Protein AF-A0A651GJI0-F1 (afdb_monomer_lite)

pLDDT: mean 74.94, std 16.23, range [35.34, 96.5]

Sequence (214 aa):
MIPTTDPKTSATPQAAPYAPPAQTLRRPGETDLPEVDHVAQLSAMVSYLRALQGHYRADHRLAGRARDAAARVQALAHTLTNATVTQPERCPTPPATGPTPQTSLTELETAFERWLANPTATDEIQLHDHQPSPQPLREVLEALRASRRPLPGETAATLGLPTGTTTAQAATELARAVEDPEGPRCRSYRAAAYYLRDLDRIALATTEVEKALP

Secondary structure (DSSP, 8-state):
------------------PPP-----PPP-----S--HHHHHHHHHHHHHHHHHHTTT-HH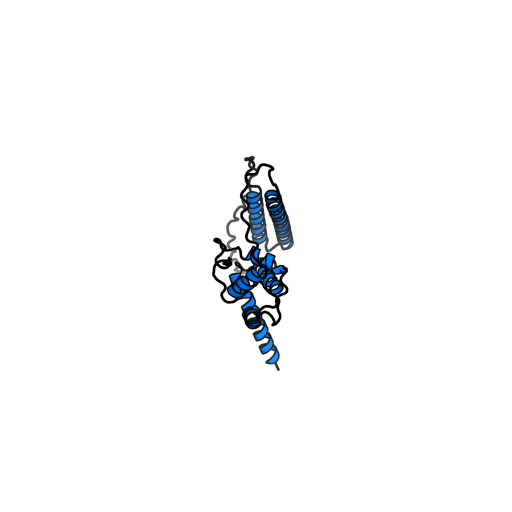HHHHHHHHHHHHHHHHHHHHHHHHT------------------HHHHHHHHHHHHHS--SSSEE--SSS-SSPEEHHHHHHHHTT--PBPPHHHHHHTTPPTT-BHHHHHHHHHHHHH-SSS---SSHHHHHHHHHHHHHHHHHHHHHHHH--

Foldseek 3Di:
DDDDDDDDDDDDDDPDPPDPDPPPLDDPDPDPDPPPPPLVVLVVLLVSLVVVLVVVVVPPVSNVVSVVVSVVSVVVSVVVVVVVVPDDDDDDDDDDPDPPPPQDLVQLLVQVLVCLVPVDPACFTDRPDPDPDTHRVLVSLVSQLPFQAFRDCVSCLQQLHHHRHTSNNVSVQLCCCCPPPVHPNQPGSSSSSVVSNVVNVVVVVVVVVVVVPD

Structure (mmCIF, N/CA/C/O backbone):
data_AF-A0A651GJI0-F1
#
_entry.id   AF-A0A651GJI0-F1
#
loop_
_atom_site.group_PDB
_atom_site.id
_atom_site.type_symbol
_atom_site.label_atom_id
_atom_site.label_alt_id
_atom_site.label_comp_id
_atom_site.label_asym_id
_atom_site.label_entity_id
_atom_site.label_seq_id
_atom_site.pdbx_PDB_ins_code
_atom_site.Cartn_x
_atom_site.Cartn_y
_atom_site.Cartn_z
_atom_site.occupancy
_atom_site.B_iso_or_equiv
_atom_site.auth_seq_id
_atom_site.auth_comp_id
_atom_site.auth_asym_id
_atom_site.auth_atom_id
_atom_site.pdbx_PDB_model_num
ATOM 1 N N . MET A 1 1 ? 70.379 -28.542 -47.852 1.00 48.03 1 MET A N 1
ATOM 2 C CA . MET A 1 1 ? 70.640 -27.131 -47.495 1.00 48.03 1 MET A CA 1
ATOM 3 C C . MET A 1 1 ? 69.349 -26.557 -46.935 1.00 48.03 1 MET A C 1
ATOM 5 O O . MET A 1 1 ? 68.354 -26.573 -47.642 1.00 48.03 1 MET A O 1
ATOM 9 N N . ILE A 1 2 ? 69.358 -26.163 -45.661 1.00 52.81 2 ILE A N 1
ATOM 10 C CA . ILE A 1 2 ? 68.271 -25.447 -44.969 1.00 52.81 2 ILE A CA 1
ATOM 11 C C . ILE A 1 2 ? 68.658 -23.957 -44.955 1.00 52.81 2 ILE A C 1
ATOM 13 O O . ILE A 1 2 ? 69.833 -23.662 -44.725 1.00 52.81 2 ILE A O 1
ATOM 17 N N . PRO A 1 3 ? 67.727 -23.045 -45.284 1.00 54.38 3 PRO A N 1
ATOM 18 C CA . PRO A 1 3 ? 67.292 -22.008 -44.331 1.00 54.38 3 PRO A CA 1
ATOM 19 C C . PRO A 1 3 ? 65.749 -21.877 -44.344 1.00 54.38 3 PRO A C 1
ATOM 21 O O . PRO A 1 3 ? 65.138 -21.905 -45.405 1.00 54.38 3 PRO A O 1
ATOM 24 N N . THR A 1 4 ? 65.023 -21.945 -43.225 1.00 56.62 4 THR A N 1
ATOM 25 C CA . THR A 1 4 ? 64.865 -20.954 -42.135 1.00 56.62 4 THR A CA 1
ATOM 26 C C . THR A 1 4 ? 64.277 -19.621 -42.612 1.00 56.62 4 THR A C 1
ATOM 28 O O . THR A 1 4 ? 64.998 -18.798 -43.166 1.00 56.62 4 THR A O 1
ATOM 31 N N . THR A 1 5 ? 62.979 -19.389 -42.372 1.00 54.62 5 THR A N 1
ATOM 32 C CA . THR A 1 5 ? 62.430 -18.140 -41.794 1.00 54.62 5 THR A CA 1
ATOM 33 C C . THR A 1 5 ? 60.940 -18.281 -41.444 1.00 54.62 5 THR A C 1
ATOM 35 O O . THR A 1 5 ? 60.206 -19.069 -42.033 1.00 54.62 5 THR A O 1
ATOM 38 N N . ASP A 1 6 ? 60.576 -17.530 -40.410 1.00 56.34 6 ASP A N 1
ATOM 39 C CA . ASP A 1 6 ? 59.474 -17.641 -39.452 1.00 56.34 6 ASP A CA 1
ATOM 40 C C . ASP A 1 6 ? 58.012 -17.458 -39.917 1.00 56.34 6 ASP A C 1
ATOM 42 O O . ASP A 1 6 ? 57.736 -16.812 -40.932 1.00 56.34 6 ASP A O 1
ATOM 46 N N . PRO A 1 7 ? 57.050 -17.919 -39.082 1.00 62.81 7 PRO A N 1
ATOM 47 C CA . PRO A 1 7 ? 55.625 -17.654 -39.224 1.00 62.81 7 PRO A CA 1
ATOM 48 C C . PRO A 1 7 ? 55.253 -16.268 -38.667 1.00 62.81 7 PRO A C 1
ATOM 50 O O . PRO A 1 7 ? 55.413 -15.982 -37.480 1.00 62.81 7 PRO A O 1
ATOM 53 N N . LYS A 1 8 ? 54.679 -15.396 -39.506 1.00 55.66 8 LYS A N 1
ATOM 54 C CA . LYS A 1 8 ? 54.040 -14.158 -39.037 1.00 55.66 8 LYS A CA 1
ATOM 55 C C . LYS A 1 8 ? 52.597 -14.430 -38.620 1.00 55.66 8 LYS A C 1
ATOM 57 O O . LYS A 1 8 ? 51.679 -14.469 -39.433 1.00 55.66 8 LYS A O 1
ATOM 62 N N . THR A 1 9 ? 52.432 -14.586 -37.315 1.00 56.50 9 THR A N 1
ATOM 63 C CA . THR A 1 9 ? 51.182 -14.495 -36.564 1.00 56.50 9 THR A CA 1
ATOM 64 C C . THR A 1 9 ? 50.575 -13.097 -36.726 1.00 56.50 9 THR A C 1
ATOM 66 O O . THR A 1 9 ? 51.094 -12.128 -36.175 1.00 56.50 9 THR A O 1
ATOM 69 N N . SER A 1 10 ? 49.463 -12.974 -37.451 1.00 59.50 10 SER A N 1
ATOM 70 C CA . SER A 1 10 ? 48.603 -11.783 -37.422 1.00 59.50 10 SER A CA 1
ATOM 71 C C . SER A 1 10 ? 47.344 -12.102 -36.626 1.00 59.50 10 SER A C 1
ATOM 73 O O . SER A 1 10 ? 46.303 -12.439 -37.177 1.00 59.50 10 SER A O 1
ATOM 75 N N . ALA A 1 11 ? 47.463 -12.018 -35.302 1.00 49.78 11 ALA A N 1
ATOM 76 C CA . ALA A 1 11 ? 46.320 -11.904 -34.411 1.00 49.78 11 ALA A CA 1
ATOM 77 C C . ALA A 1 11 ? 45.995 -10.413 -34.254 1.00 49.78 11 ALA A C 1
ATOM 79 O O . ALA A 1 11 ? 46.808 -9.640 -33.751 1.00 49.78 11 ALA A O 1
ATOM 80 N N . THR A 1 12 ? 44.811 -10.002 -34.694 1.00 57.12 12 THR A N 1
ATOM 81 C CA . THR A 1 12 ? 44.200 -8.725 -34.313 1.00 57.12 12 THR A CA 1
ATOM 82 C C . THR A 1 12 ? 42.908 -9.081 -33.597 1.00 57.12 12 THR A C 1
ATOM 84 O O . THR A 1 12 ? 41.993 -9.614 -34.221 1.00 57.12 12 THR A O 1
ATOM 87 N N . PRO A 1 13 ? 42.854 -8.896 -32.273 1.00 56.59 13 PRO A N 1
ATOM 88 C CA . PRO A 1 13 ? 41.810 -8.012 -31.772 1.00 56.59 13 PRO A CA 1
ATOM 89 C C . PRO A 1 13 ? 42.274 -7.259 -30.522 1.00 56.59 13 PRO A C 1
ATOM 91 O O . PRO A 1 13 ? 42.566 -7.852 -29.487 1.00 56.59 13 PRO A O 1
ATOM 94 N N . GLN A 1 14 ? 42.274 -5.933 -30.576 1.00 47.94 14 GLN A N 1
ATOM 95 C CA . GLN A 1 14 ? 42.277 -5.139 -29.351 1.00 47.94 14 GLN A CA 1
ATOM 96 C C . GLN A 1 14 ? 41.367 -3.931 -29.544 1.00 47.94 14 GLN A C 1
ATOM 98 O O . GLN A 1 14 ? 41.796 -2.805 -29.774 1.00 47.94 14 GLN A O 1
ATOM 103 N N . ALA A 1 15 ? 40.062 -4.196 -29.469 1.00 50.50 15 ALA A N 1
ATOM 104 C CA . ALA A 1 15 ? 39.116 -3.175 -29.061 1.00 50.50 15 ALA A CA 1
ATOM 105 C C . ALA A 1 15 ? 39.410 -2.875 -27.586 1.00 50.50 15 ALA A C 1
ATOM 107 O O . ALA A 1 15 ? 39.116 -3.681 -26.704 1.00 50.50 15 ALA A O 1
ATOM 108 N N . ALA A 1 16 ? 40.063 -1.745 -27.328 1.00 56.22 16 ALA A N 1
ATOM 109 C CA . ALA A 1 16 ? 40.179 -1.211 -25.983 1.00 56.22 16 ALA A CA 1
ATOM 110 C C . ALA A 1 16 ? 38.766 -0.856 -25.485 1.00 56.22 16 ALA A C 1
ATOM 112 O O . ALA A 1 16 ? 38.069 -0.092 -26.160 1.00 56.22 16 ALA A O 1
ATOM 113 N N . PRO A 1 17 ? 38.308 -1.373 -24.333 1.00 53.00 17 PRO A N 1
ATOM 114 C CA . PRO A 1 17 ? 37.119 -0.832 -23.708 1.00 53.00 17 PRO A CA 1
ATOM 115 C C . PRO A 1 17 ? 37.443 0.592 -23.255 1.00 53.00 17 PRO A C 1
ATOM 117 O O . PRO A 1 17 ? 38.349 0.821 -22.454 1.00 53.00 17 PRO A O 1
ATOM 120 N N . TYR A 1 18 ? 36.702 1.548 -23.810 1.00 51.00 18 TYR A N 1
ATOM 121 C CA . TYR A 1 18 ? 36.612 2.916 -23.321 1.00 51.00 18 TYR A CA 1
ATOM 122 C C . TYR A 1 18 ? 36.276 2.863 -21.824 1.00 51.00 18 TYR A C 1
ATOM 124 O O . TYR A 1 18 ? 35.136 2.600 -21.443 1.00 51.00 18 TYR A O 1
ATOM 132 N N . ALA A 1 19 ? 37.274 3.065 -20.966 1.00 49.72 19 ALA A N 1
ATOM 133 C CA . ALA A 1 19 ? 37.043 3.307 -19.553 1.00 49.72 19 ALA A CA 1
ATOM 134 C C . ALA A 1 19 ? 36.520 4.748 -19.426 1.00 49.72 19 ALA A C 1
ATOM 136 O O . ALA A 1 19 ? 37.234 5.679 -19.809 1.00 49.72 19 ALA A O 1
ATOM 137 N N . PRO A 1 20 ? 35.281 4.971 -18.950 1.00 50.81 20 PRO A N 1
ATOM 138 C CA . PRO A 1 20 ? 34.807 6.321 -18.693 1.00 50.81 20 PRO A CA 1
ATOM 139 C C . PRO A 1 20 ? 35.671 6.965 -17.596 1.00 50.81 20 PRO A C 1
ATOM 141 O O . PRO A 1 20 ? 36.169 6.259 -16.713 1.00 50.81 20 PRO A O 1
ATOM 144 N N . PRO A 1 21 ? 35.868 8.294 -17.634 1.00 46.06 21 PRO A N 1
ATOM 145 C CA . PRO A 1 21 ? 36.687 8.986 -16.651 1.00 46.06 21 PRO A CA 1
ATOM 146 C C . PRO A 1 21 ? 36.147 8.719 -15.246 1.00 46.06 21 PRO A C 1
ATOM 148 O O . PRO A 1 21 ? 34.952 8.877 -14.986 1.00 46.06 21 PRO A O 1
ATOM 151 N N . ALA A 1 22 ? 37.040 8.303 -14.346 1.00 46.34 22 ALA A N 1
ATOM 152 C CA . ALA A 1 22 ? 36.739 8.129 -12.937 1.00 46.34 22 ALA A CA 1
ATOM 153 C C . ALA A 1 22 ? 36.239 9.467 -12.379 1.00 46.34 22 ALA A C 1
ATOM 155 O O . ALA A 1 22 ? 37.018 10.397 -12.170 1.00 46.34 22 ALA A O 1
ATOM 156 N N . GL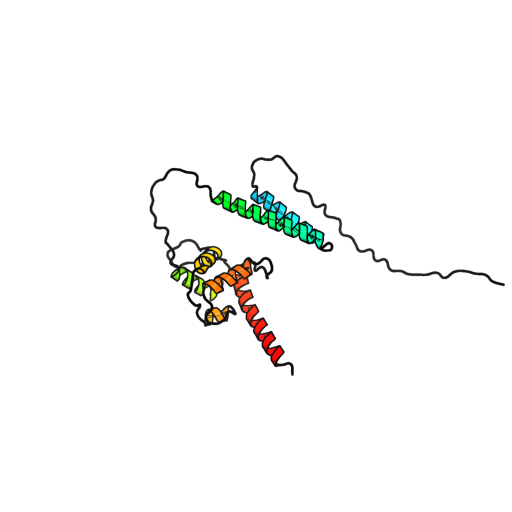N A 1 23 ? 34.926 9.573 -12.169 1.00 49.50 23 GLN A N 1
ATOM 157 C CA . GLN A 1 23 ? 34.356 10.654 -11.382 1.00 49.50 23 GLN A CA 1
ATOM 158 C C . GLN A 1 23 ? 34.932 10.506 -9.980 1.00 49.50 23 GLN A C 1
ATOM 160 O O . GLN A 1 23 ? 34.609 9.566 -9.254 1.00 49.50 23 GLN A O 1
ATOM 165 N N . THR A 1 24 ? 35.856 11.394 -9.633 1.00 50.19 24 THR A N 1
ATOM 166 C CA . THR A 1 24 ? 36.439 11.474 -8.304 1.00 50.19 24 THR A CA 1
ATOM 167 C C . THR A 1 24 ? 35.305 11.720 -7.320 1.00 50.19 24 THR A C 1
ATOM 169 O O . THR A 1 24 ? 34.738 12.809 -7.250 1.00 50.19 24 THR A O 1
ATOM 172 N N . LEU A 1 25 ? 34.929 10.662 -6.595 1.00 46.31 25 LEU A N 1
ATOM 173 C CA . LEU A 1 25 ? 33.933 10.710 -5.537 1.00 46.31 25 LEU A CA 1
ATOM 174 C C . LEU A 1 25 ? 34.453 11.691 -4.482 1.00 46.31 25 LEU A C 1
ATOM 176 O O . LEU A 1 25 ? 35.362 11.386 -3.708 1.00 46.31 25 LEU A O 1
ATOM 180 N N . ARG A 1 26 ? 33.939 12.919 -4.519 1.00 54.25 26 ARG A N 1
ATOM 181 C CA . ARG A 1 26 ? 34.367 13.981 -3.615 1.00 54.25 26 ARG A CA 1
ATOM 182 C C . ARG A 1 26 ? 33.870 13.614 -2.220 1.00 54.25 26 ARG A C 1
ATOM 184 O O . ARG A 1 26 ? 32.666 13.569 -1.978 1.00 54.25 26 ARG A O 1
ATOM 191 N N . ARG A 1 27 ? 34.803 13.304 -1.319 1.00 51.47 27 ARG A N 1
ATOM 192 C CA . ARG A 1 27 ? 34.516 13.068 0.098 1.00 51.47 27 ARG A CA 1
ATOM 193 C C . ARG A 1 27 ? 33.838 14.324 0.666 1.00 51.47 27 ARG A C 1
ATOM 195 O O . ARG A 1 27 ? 34.333 15.418 0.384 1.00 51.47 27 ARG A O 1
ATOM 202 N N . PRO A 1 28 ? 32.743 14.205 1.437 1.00 55.69 28 PRO A N 1
ATOM 203 C CA . PRO A 1 28 ? 32.209 15.340 2.180 1.00 55.69 28 PRO A CA 1
ATOM 204 C C . PRO A 1 28 ? 33.329 15.905 3.060 1.00 55.69 28 PRO A C 1
ATOM 206 O O . PRO A 1 28 ? 33.950 15.152 3.810 1.00 55.69 28 PRO A O 1
ATOM 209 N N . GLY A 1 29 ? 33.655 17.185 2.887 1.00 53.34 29 GLY A N 1
ATOM 210 C CA . GLY A 1 29 ? 34.684 17.845 3.682 1.00 53.34 29 GLY A CA 1
ATOM 211 C C . GLY A 1 29 ? 34.207 18.011 5.122 1.00 53.34 29 GLY A C 1
ATOM 212 O O . GLY A 1 29 ? 33.092 18.479 5.342 1.00 53.34 29 GLY A O 1
ATOM 213 N N . GLU A 1 30 ? 35.048 17.631 6.083 1.00 48.53 30 GLU A N 1
ATOM 214 C CA . GLU A 1 30 ? 34.972 18.115 7.465 1.00 48.53 30 GLU A CA 1
ATOM 215 C C . GLU A 1 30 ? 35.261 19.618 7.436 1.00 48.53 30 GLU A C 1
ATOM 217 O O . GLU A 1 30 ? 36.408 20.054 7.484 1.00 48.53 30 GLU A O 1
ATOM 222 N N . THR A 1 31 ? 34.225 20.423 7.238 1.00 47.53 31 THR A N 1
ATOM 223 C CA . THR A 1 31 ? 34.283 21.861 7.497 1.00 47.53 31 THR A CA 1
ATOM 224 C C . THR A 1 31 ? 33.597 22.119 8.824 1.00 47.53 31 THR A C 1
ATOM 226 O O . THR A 1 31 ? 32.401 21.859 8.938 1.00 47.53 31 THR A O 1
ATOM 229 N N . ASP A 1 32 ? 34.363 22.633 9.791 1.00 50.31 32 ASP A N 1
ATOM 230 C CA . ASP A 1 32 ? 33.878 23.219 11.042 1.00 50.31 32 ASP A CA 1
ATOM 231 C C . ASP A 1 32 ? 32.924 24.375 10.714 1.00 50.31 32 ASP A C 1
ATOM 233 O O . ASP A 1 32 ? 33.332 25.508 10.454 1.00 50.31 32 ASP A O 1
ATOM 237 N N . LEU A 1 33 ? 31.637 24.062 10.649 1.00 46.44 33 LEU A N 1
ATOM 238 C CA . LEU A 1 33 ? 30.547 24.995 10.409 1.00 46.44 33 LEU A CA 1
ATOM 239 C C . LEU A 1 33 ? 29.423 24.684 11.407 1.00 46.44 33 LEU A C 1
ATOM 241 O O . LEU A 1 33 ? 29.362 23.559 11.907 1.00 46.44 33 LEU A O 1
ATOM 245 N N . PRO A 1 34 ? 28.611 25.702 11.765 1.00 49.94 34 PRO A N 1
ATOM 246 C CA . PRO A 1 34 ? 27.727 25.695 12.932 1.00 49.94 34 PRO A CA 1
ATOM 247 C C . PRO A 1 34 ? 26.757 24.519 12.893 1.00 49.94 34 PRO A C 1
ATOM 249 O O . PRO A 1 34 ? 26.597 23.922 11.840 1.00 49.94 34 PRO A O 1
ATOM 252 N N . GLU A 1 35 ? 26.130 24.236 14.038 1.00 52.00 35 GLU A N 1
ATOM 253 C CA . GLU A 1 35 ? 25.123 23.214 14.388 1.00 52.00 35 GLU A CA 1
ATOM 254 C C . GLU A 1 35 ? 23.979 23.039 13.352 1.00 52.00 35 GLU A C 1
ATOM 256 O O . GLU A 1 35 ? 22.795 23.208 13.628 1.00 52.00 35 GLU A O 1
ATOM 261 N N . VAL A 1 36 ? 24.339 22.745 12.107 1.00 56.44 36 VAL A N 1
ATOM 262 C CA . VAL A 1 36 ? 23.509 22.769 10.910 1.00 56.44 36 VAL A CA 1
ATOM 263 C C . VAL A 1 36 ? 23.275 21.327 10.510 1.00 56.44 36 VAL A C 1
ATOM 265 O O . VAL A 1 36 ? 24.161 20.620 10.040 1.00 56.44 36 VAL A O 1
ATOM 268 N N . ASP A 1 37 ? 22.031 20.931 10.741 1.00 73.50 37 ASP A N 1
ATOM 269 C CA . ASP A 1 37 ? 21.309 19.836 10.111 1.00 73.50 37 ASP A CA 1
ATOM 270 C C . ASP A 1 37 ? 22.081 18.512 9.969 1.00 73.50 37 ASP A C 1
ATOM 272 O O . ASP A 1 37 ? 22.364 17.997 8.883 1.00 73.50 37 ASP A O 1
ATOM 276 N N . HIS A 1 38 ? 22.364 17.915 11.127 1.00 73.88 38 HIS A N 1
ATOM 277 C CA . HIS A 1 38 ? 22.884 16.555 11.258 1.00 73.88 38 HIS A CA 1
ATOM 278 C C . HIS A 1 38 ? 22.076 15.537 10.425 1.00 73.88 38 HIS A C 1
ATOM 280 O O . HIS A 1 38 ? 22.637 14.559 9.930 1.00 73.88 38 HIS A O 1
ATOM 286 N N . VAL A 1 39 ? 20.774 15.768 10.206 1.00 73.94 39 VAL A N 1
ATOM 287 C CA . VAL A 1 39 ? 19.919 14.900 9.381 1.00 73.94 39 VAL A CA 1
ATOM 288 C C . VAL A 1 39 ? 20.260 15.041 7.894 1.00 73.94 39 VAL A C 1
ATOM 290 O O . VAL A 1 39 ? 20.378 14.025 7.196 1.00 73.94 39 VAL A O 1
ATOM 293 N N . ALA A 1 40 ? 20.497 16.260 7.403 1.00 76.38 40 ALA A N 1
ATOM 294 C CA . ALA A 1 40 ? 20.975 16.487 6.038 1.00 76.38 40 ALA A CA 1
ATOM 295 C C . ALA A 1 40 ? 22.359 15.854 5.798 1.00 76.38 40 ALA A C 1
ATOM 297 O O . ALA A 1 40 ? 22.575 15.209 4.766 1.00 76.38 40 ALA A O 1
ATOM 298 N N . GLN A 1 41 ? 23.273 15.946 6.769 1.00 80.81 41 GLN A N 1
ATOM 299 C CA . GLN A 1 41 ? 24.606 15.337 6.669 1.00 80.81 41 GLN A CA 1
ATOM 300 C C . GLN A 1 41 ? 24.543 13.799 6.634 1.00 80.81 41 GLN A C 1
ATOM 302 O O . GLN A 1 41 ? 25.199 13.162 5.801 1.00 80.81 41 GLN A O 1
ATOM 307 N N . LEU A 1 42 ? 23.703 13.187 7.475 1.00 81.12 42 LEU A N 1
ATOM 308 C CA . LEU A 1 42 ? 23.472 11.737 7.462 1.00 81.12 42 LEU A CA 1
ATOM 309 C C . LEU A 1 42 ? 22.820 11.282 6.149 1.00 81.12 42 LEU A C 1
ATOM 311 O O . LEU A 1 42 ? 23.218 10.263 5.579 1.00 81.12 42 LEU A O 1
ATOM 315 N N . SER A 1 43 ? 21.882 12.067 5.616 1.00 79.06 43 SER A N 1
ATOM 316 C CA . SER A 1 43 ? 21.227 11.797 4.328 1.00 79.06 43 SER A CA 1
ATOM 317 C C . SER A 1 43 ? 22.208 11.864 3.149 1.00 79.06 43 SER A C 1
ATOM 319 O O . SER A 1 43 ? 22.181 11.005 2.254 1.00 79.06 43 SER A O 1
ATOM 321 N N . ALA A 1 44 ? 23.133 12.827 3.166 1.00 80.31 44 ALA A N 1
ATOM 322 C CA . ALA A 1 44 ? 24.217 12.918 2.189 1.00 80.31 44 ALA A CA 1
ATOM 323 C C . ALA A 1 44 ? 25.167 11.709 2.281 1.00 80.31 44 ALA A C 1
ATOM 325 O O . ALA A 1 44 ? 25.553 11.136 1.258 1.00 80.31 44 ALA A O 1
ATOM 326 N N . MET A 1 45 ? 25.483 11.254 3.497 1.00 82.88 45 MET A N 1
ATOM 327 C CA . MET A 1 45 ? 26.346 10.092 3.722 1.00 82.88 45 MET A CA 1
ATOM 328 C C . MET A 1 45 ? 25.704 8.774 3.255 1.00 82.88 45 MET A C 1
ATOM 330 O O . MET A 1 45 ? 26.378 7.952 2.632 1.00 82.88 45 MET A O 1
ATOM 334 N N . VAL A 1 46 ? 24.396 8.585 3.459 1.00 83.06 46 VAL A N 1
ATOM 335 C CA . VAL A 1 46 ? 23.656 7.430 2.909 1.00 83.06 46 VAL A CA 1
ATOM 336 C C . VAL A 1 46 ? 23.683 7.439 1.379 1.00 83.06 46 VAL A C 1
ATOM 338 O O . VAL A 1 46 ? 23.912 6.400 0.755 1.00 83.06 46 VAL A O 1
ATOM 341 N N . SER A 1 47 ? 23.492 8.607 0.764 1.00 78.25 47 SER A N 1
ATOM 342 C CA . SER A 1 47 ? 23.533 8.759 -0.696 1.00 78.25 47 SER A CA 1
ATOM 343 C C . SER A 1 47 ? 24.915 8.415 -1.263 1.00 78.25 47 SER A C 1
ATOM 345 O O . SER A 1 47 ? 25.021 7.679 -2.246 1.00 78.25 47 SER A O 1
ATOM 347 N N . TYR A 1 48 ? 25.978 8.855 -0.588 1.00 83.06 48 TYR A N 1
ATOM 348 C CA . TYR A 1 48 ? 27.363 8.524 -0.928 1.00 83.06 48 TYR A CA 1
ATOM 349 C C . TYR A 1 48 ? 27.659 7.017 -0.819 1.00 83.06 48 TYR A C 1
ATOM 351 O O . TYR A 1 48 ? 28.236 6.428 -1.734 1.00 83.06 48 TYR A O 1
ATOM 359 N N . LEU A 1 49 ? 27.211 6.357 0.254 1.00 78.12 49 LEU A N 1
ATOM 360 C CA . LEU A 1 49 ? 27.401 4.912 0.441 1.00 78.12 49 LEU A CA 1
ATOM 361 C C . LEU A 1 49 ? 26.648 4.081 -0.609 1.00 78.12 49 LEU A C 1
ATOM 363 O O . LEU A 1 49 ? 27.168 3.074 -1.093 1.00 78.12 49 LEU A O 1
ATOM 367 N N . ARG A 1 50 ? 25.457 4.526 -1.026 1.00 79.75 50 ARG A N 1
ATOM 368 C CA . ARG A 1 50 ? 24.710 3.895 -2.128 1.00 79.75 50 ARG A CA 1
ATOM 369 C C . ARG A 1 50 ? 25.400 4.093 -3.482 1.00 79.75 50 ARG A C 1
ATOM 371 O O . ARG A 1 50 ? 25.429 3.162 -4.286 1.00 79.75 50 ARG A O 1
ATOM 378 N N . ALA A 1 51 ? 26.003 5.258 -3.723 1.00 78.25 51 ALA A N 1
ATOM 379 C CA . ALA A 1 51 ? 26.809 5.495 -4.922 1.00 78.25 51 ALA A CA 1
ATOM 380 C C . ALA A 1 51 ? 28.056 4.590 -4.957 1.00 78.25 51 ALA A C 1
ATOM 382 O O . ALA A 1 51 ? 28.331 3.961 -5.981 1.00 78.25 51 ALA A O 1
ATOM 383 N N . LEU A 1 52 ? 28.749 4.433 -3.821 1.00 77.00 52 LEU A N 1
ATOM 384 C CA . LEU A 1 52 ? 29.861 3.484 -3.669 1.00 77.00 52 LEU A CA 1
ATOM 385 C C . LEU A 1 52 ? 29.421 2.042 -3.949 1.00 77.00 52 LEU A C 1
ATOM 387 O O . LEU A 1 52 ? 30.099 1.324 -4.680 1.00 77.00 52 LEU A O 1
ATOM 391 N N . GLN A 1 53 ? 28.265 1.621 -3.436 1.00 79.44 53 GLN A N 1
ATOM 392 C CA . GLN A 1 53 ? 27.720 0.291 -3.716 1.00 79.44 53 GLN A CA 1
ATOM 393 C C . GLN A 1 53 ? 27.493 0.062 -5.222 1.00 79.44 53 GLN A C 1
ATOM 395 O O . GLN A 1 53 ? 27.762 -1.027 -5.728 1.00 79.44 53 GLN A O 1
ATOM 400 N N . GLY A 1 54 ? 27.014 1.079 -5.948 1.00 73.75 54 GLY A N 1
ATOM 401 C CA . GLY A 1 54 ? 26.868 1.032 -7.406 1.00 73.75 54 GLY A CA 1
ATOM 402 C C . GLY A 1 54 ? 28.207 0.928 -8.139 1.00 73.75 54 GLY A C 1
ATOM 403 O O . GLY A 1 54 ? 28.307 0.202 -9.128 1.00 73.75 54 GLY A O 1
ATOM 404 N N . HIS A 1 55 ? 29.235 1.602 -7.625 1.00 80.06 55 HIS A N 1
ATOM 405 C CA . HIS A 1 55 ? 30.577 1.611 -8.201 1.00 80.06 55 HIS A CA 1
ATOM 406 C C . HIS A 1 55 ? 31.323 0.280 -8.000 1.00 80.06 55 HIS A C 1
ATOM 408 O O . HIS A 1 55 ? 32.005 -0.190 -8.906 1.00 80.06 55 HIS A O 1
ATOM 414 N N . TYR A 1 56 ? 31.136 -0.377 -6.852 1.00 80.00 56 TYR A N 1
ATOM 415 C CA . TYR A 1 56 ? 31.815 -1.630 -6.498 1.00 80.00 56 TYR A CA 1
ATOM 416 C C . TYR A 1 56 ? 30.967 -2.889 -6.721 1.00 80.00 56 TYR A C 1
ATOM 418 O O . TYR A 1 56 ? 31.184 -3.903 -6.065 1.00 80.00 56 TYR A O 1
ATOM 426 N N . ARG A 1 57 ? 30.012 -2.871 -7.661 1.00 73.69 57 ARG A N 1
ATOM 427 C CA . ARG A 1 57 ? 29.129 -4.027 -7.931 1.00 73.69 57 ARG A CA 1
ATOM 428 C C . ARG A 1 57 ? 29.872 -5.336 -8.231 1.00 73.69 57 ARG A C 1
ATOM 430 O O . ARG A 1 57 ? 29.326 -6.395 -7.947 1.00 73.69 57 ARG A O 1
ATOM 437 N N . ALA A 1 58 ? 31.085 -5.256 -8.783 1.00 77.25 58 ALA A N 1
ATOM 438 C CA . ALA A 1 58 ? 31.927 -6.414 -9.081 1.00 77.25 58 ALA A CA 1
ATOM 439 C C . ALA A 1 58 ? 32.582 -7.041 -7.832 1.00 77.25 58 ALA A C 1
ATOM 441 O O . ALA A 1 58 ? 32.930 -8.217 -7.855 1.00 77.25 58 ALA A O 1
ATOM 442 N N . ASP A 1 59 ? 32.724 -6.287 -6.736 1.00 83.44 59 ASP A N 1
ATOM 443 C CA . ASP A 1 59 ? 33.223 -6.792 -5.455 1.00 83.44 59 ASP A CA 1
ATOM 444 C C . ASP A 1 59 ? 32.057 -6.911 -4.465 1.00 83.44 59 ASP A C 1
ATOM 446 O O . ASP A 1 59 ? 31.713 -5.984 -3.723 1.00 83.44 59 ASP A O 1
ATOM 450 N N . HIS A 1 60 ? 31.435 -8.091 -4.456 1.00 74.38 60 HIS A N 1
ATOM 451 C CA . HIS A 1 60 ? 30.275 -8.387 -3.616 1.00 74.38 60 HIS A CA 1
ATOM 452 C C . HIS A 1 60 ? 30.540 -8.181 -2.117 1.00 74.38 60 HIS A C 1
ATOM 454 O O . HIS A 1 60 ? 29.622 -7.809 -1.379 1.00 74.38 60 HIS A O 1
ATOM 460 N N . ARG A 1 61 ? 31.783 -8.369 -1.652 1.00 84.38 61 ARG A N 1
ATOM 461 C CA . ARG A 1 61 ? 32.145 -8.196 -0.239 1.00 84.38 61 ARG A CA 1
ATOM 462 C C . ARG A 1 61 ? 32.174 -6.718 0.133 1.00 84.38 61 ARG A C 1
ATOM 464 O O . ARG A 1 61 ? 31.671 -6.343 1.196 1.00 84.38 61 ARG A O 1
ATOM 471 N N . LEU A 1 62 ? 32.741 -5.879 -0.731 1.00 75.69 62 LEU A N 1
ATOM 472 C CA . LEU A 1 62 ? 32.790 -4.436 -0.510 1.00 75.69 62 LEU A CA 1
ATOM 473 C C . LEU A 1 62 ? 31.403 -3.792 -0.671 1.00 75.69 62 LEU A C 1
ATOM 475 O O . LEU A 1 62 ? 31.010 -2.970 0.159 1.00 75.69 62 LEU A O 1
ATOM 479 N N . ALA A 1 63 ? 30.629 -4.224 -1.670 1.00 69.56 63 ALA A N 1
ATOM 480 C CA . ALA A 1 63 ? 29.246 -3.790 -1.867 1.00 69.56 63 ALA A CA 1
ATOM 481 C C . ALA A 1 63 ? 28.345 -4.166 -0.676 1.00 69.56 63 ALA A C 1
ATOM 483 O O . ALA A 1 63 ? 27.520 -3.355 -0.252 1.00 69.56 63 ALA A O 1
ATOM 484 N N . GLY A 1 64 ? 28.538 -5.357 -0.094 1.00 74.50 64 GLY A N 1
ATOM 485 C CA . GLY A 1 64 ? 27.861 -5.774 1.136 1.00 74.50 64 GLY A CA 1
ATOM 486 C C . GLY A 1 64 ? 28.187 -4.861 2.321 1.00 74.50 64 GLY A C 1
ATOM 487 O O . GLY A 1 64 ? 27.282 -4.359 2.980 1.00 74.50 64 GLY A O 1
ATOM 488 N N . ARG A 1 65 ? 29.470 -4.539 2.533 1.00 82.31 65 ARG A N 1
ATOM 489 C CA . ARG A 1 65 ? 29.891 -3.614 3.604 1.00 82.31 65 ARG A CA 1
ATOM 490 C C . ARG A 1 65 ? 29.340 -2.199 3.426 1.00 82.31 65 ARG A C 1
ATOM 492 O O . ARG A 1 65 ? 28.935 -1.580 4.406 1.00 82.31 65 ARG A O 1
ATOM 499 N N . ALA A 1 66 ? 29.315 -1.686 2.195 1.00 74.69 66 ALA A N 1
ATOM 500 C CA . ALA A 1 66 ? 28.741 -0.374 1.897 1.00 74.69 66 ALA A CA 1
ATOM 501 C C . ALA A 1 66 ? 27.227 -0.342 2.168 1.00 74.69 66 ALA A C 1
ATOM 503 O O . ALA A 1 66 ? 26.723 0.633 2.728 1.00 74.69 66 ALA A O 1
ATOM 504 N N . ARG A 1 67 ? 26.516 -1.429 1.836 1.00 77.00 67 ARG A N 1
ATOM 505 C CA . ARG A 1 67 ? 25.090 -1.601 2.146 1.00 77.00 67 ARG A CA 1
ATOM 506 C C . ARG A 1 67 ? 24.840 -1.628 3.658 1.00 77.00 67 ARG A C 1
ATOM 508 O O . ARG A 1 67 ? 23.988 -0.878 4.129 1.00 77.00 67 ARG A O 1
ATOM 515 N N . ASP A 1 68 ? 25.604 -2.417 4.412 1.00 84.00 68 ASP A N 1
ATOM 516 C CA . ASP A 1 68 ? 25.479 -2.496 5.877 1.00 84.00 68 ASP A CA 1
ATOM 517 C C . ASP A 1 68 ? 25.755 -1.145 6.545 1.00 84.00 68 ASP A C 1
ATOM 519 O O . ASP A 1 68 ? 25.038 -0.730 7.459 1.00 84.00 68 ASP A O 1
ATOM 523 N N . ALA A 1 69 ? 26.776 -0.426 6.072 1.00 79.94 69 ALA A N 1
ATOM 524 C CA . ALA A 1 69 ? 27.081 0.916 6.550 1.00 79.94 69 ALA A CA 1
ATOM 525 C C . ALA A 1 69 ? 25.929 1.892 6.254 1.00 79.94 69 ALA A C 1
ATOM 527 O O . ALA A 1 69 ? 25.524 2.640 7.144 1.00 79.94 69 ALA A O 1
ATOM 528 N N . ALA A 1 70 ? 25.352 1.853 5.047 1.00 76.56 70 ALA A N 1
ATOM 529 C CA . ALA A 1 70 ? 24.224 2.710 4.682 1.00 76.56 70 ALA A CA 1
ATOM 530 C C . ALA A 1 70 ? 22.991 2.438 5.556 1.00 76.56 70 ALA A C 1
ATOM 532 O O . ALA A 1 70 ? 22.344 3.382 6.008 1.00 76.56 70 ALA A O 1
ATOM 533 N N . ALA A 1 71 ? 22.699 1.166 5.844 1.00 75.69 71 ALA A N 1
ATOM 534 C CA . ALA A 1 71 ? 21.598 0.776 6.722 1.00 75.69 71 ALA A CA 1
ATOM 535 C C . ALA A 1 71 ? 21.795 1.294 8.158 1.00 75.69 71 ALA A C 1
ATOM 537 O O . ALA A 1 71 ? 20.868 1.851 8.745 1.00 75.69 71 ALA A O 1
ATOM 538 N N . ARG A 1 72 ? 23.014 1.187 8.708 1.00 86.56 72 ARG A N 1
ATOM 539 C CA . ARG A 1 72 ? 23.340 1.700 10.053 1.00 86.56 72 ARG A CA 1
ATOM 540 C C . ARG A 1 72 ? 23.209 3.220 10.146 1.00 86.56 72 ARG A C 1
ATOM 542 O O . ARG A 1 72 ? 22.627 3.719 11.104 1.00 86.56 72 ARG A O 1
ATOM 549 N N . VAL A 1 73 ? 23.709 3.953 9.150 1.00 79.81 73 VAL A N 1
ATOM 550 C CA . VAL A 1 73 ? 23.594 5.422 9.106 1.00 79.81 73 VAL A CA 1
ATOM 551 C C . VAL A 1 73 ? 22.130 5.850 8.963 1.00 79.81 73 VAL A C 1
ATOM 553 O O . VAL A 1 73 ? 21.702 6.791 9.626 1.00 79.81 73 VAL A O 1
ATOM 556 N N . GLN A 1 74 ? 21.336 5.133 8.165 1.00 80.12 74 GLN A N 1
ATOM 557 C CA . GLN A 1 74 ? 19.907 5.409 8.019 1.00 80.12 74 GLN A CA 1
ATOM 558 C C . GLN A 1 74 ? 19.128 5.141 9.319 1.00 80.12 74 GLN A C 1
ATOM 560 O O . GLN A 1 74 ? 18.262 5.933 9.686 1.00 80.12 74 GLN A O 1
ATOM 565 N N . ALA A 1 75 ? 19.461 4.075 10.053 1.00 77.38 75 ALA A N 1
ATOM 566 C CA . ALA A 1 75 ? 18.872 3.803 11.364 1.00 77.38 75 ALA A CA 1
ATOM 567 C C . ALA A 1 75 ? 19.209 4.900 12.391 1.00 77.38 75 ALA A C 1
ATOM 569 O O . ALA A 1 75 ? 18.339 5.321 13.155 1.00 77.38 75 ALA A O 1
ATOM 570 N N . LEU A 1 76 ? 20.446 5.409 12.377 1.00 80.69 76 LEU A N 1
ATOM 571 C CA . LEU A 1 76 ? 20.850 6.545 13.212 1.00 80.69 76 LEU A CA 1
ATOM 572 C C . LEU A 1 76 ? 20.095 7.826 12.846 1.00 80.69 76 LEU A C 1
ATOM 574 O O . LEU A 1 76 ? 19.596 8.496 13.745 1.00 80.69 76 LEU A O 1
ATOM 578 N N . ALA A 1 77 ? 19.948 8.132 11.553 1.00 78.44 77 ALA A N 1
ATOM 579 C CA . ALA A 1 77 ? 19.161 9.278 11.097 1.00 78.44 77 ALA A CA 1
ATOM 580 C C . ALA A 1 77 ? 17.710 9.192 11.589 1.00 78.44 77 ALA A C 1
ATOM 582 O O . ALA A 1 77 ? 17.214 10.145 12.178 1.00 78.44 77 ALA A O 1
ATOM 583 N N . HIS A 1 78 ? 17.067 8.026 11.455 1.00 75.00 78 HIS A N 1
ATOM 584 C CA . HIS A 1 78 ? 15.716 7.809 11.981 1.00 75.00 78 HIS A CA 1
ATOM 585 C C . HIS A 1 78 ? 15.636 7.962 13.501 1.00 75.00 78 HIS A C 1
ATOM 587 O O . HIS A 1 78 ? 14.696 8.569 14.008 1.00 75.00 78 HIS A O 1
ATOM 593 N N . THR A 1 79 ? 16.622 7.440 14.232 1.00 79.94 79 THR A N 1
ATOM 594 C CA . THR A 1 79 ? 16.654 7.539 15.698 1.00 79.94 79 THR A CA 1
ATOM 595 C C . THR A 1 79 ? 16.802 8.991 16.142 1.00 79.94 79 THR A C 1
ATOM 597 O O . THR A 1 79 ? 16.116 9.413 17.067 1.00 79.94 79 THR A O 1
ATOM 600 N N . LEU A 1 80 ? 17.643 9.770 15.456 1.00 77.81 80 LEU A N 1
ATOM 601 C CA . LEU A 1 80 ? 17.819 11.194 15.722 1.00 77.81 80 LEU A CA 1
ATOM 602 C C . LEU A 1 80 ? 16.555 11.983 15.391 1.00 77.81 80 LEU A C 1
ATOM 604 O O . LEU A 1 80 ? 16.085 12.706 16.256 1.00 77.81 80 LEU A O 1
ATOM 608 N N . THR A 1 81 ? 15.942 11.783 14.220 1.00 74.69 81 THR A N 1
ATOM 609 C CA . THR A 1 81 ? 14.668 12.434 13.873 1.00 74.69 81 THR A CA 1
ATOM 610 C C . THR A 1 81 ? 13.582 12.134 14.909 1.00 74.69 81 THR A C 1
ATOM 612 O O . THR A 1 81 ? 12.887 13.046 15.350 1.00 74.69 81 THR A O 1
ATOM 615 N N . ASN A 1 82 ? 13.474 10.884 15.364 1.00 71.00 82 ASN A N 1
ATOM 616 C CA . ASN A 1 82 ? 12.509 10.509 16.397 1.00 71.00 82 ASN A CA 1
ATOM 617 C C . ASN A 1 82 ? 12.858 11.133 17.760 1.00 71.00 82 ASN A C 1
ATOM 619 O O . ASN A 1 82 ? 11.968 11.600 18.467 1.00 71.00 82 ASN A O 1
ATOM 623 N N . ALA A 1 83 ? 14.140 11.202 18.125 1.00 64.31 83 ALA A N 1
ATOM 624 C CA . ALA A 1 83 ? 14.579 11.828 19.370 1.00 64.31 83 ALA A CA 1
ATOM 625 C C . ALA A 1 83 ? 14.345 13.350 19.375 1.00 64.31 83 ALA A C 1
ATOM 627 O O . ALA A 1 83 ? 13.929 13.891 20.398 1.00 64.31 83 ALA A O 1
ATOM 628 N N . THR A 1 84 ? 14.534 14.033 18.239 1.00 57.50 84 THR A N 1
ATOM 629 C CA . THR A 1 84 ? 14.283 15.478 18.097 1.00 57.50 84 THR A CA 1
ATOM 630 C C . THR A 1 84 ? 12.792 15.816 18.187 1.00 57.50 84 THR A C 1
ATOM 632 O O . THR A 1 84 ? 12.435 16.849 18.741 1.00 57.50 84 THR A O 1
ATOM 635 N N . VAL A 1 85 ? 11.907 14.926 17.727 1.00 56.19 85 VAL A N 1
ATOM 636 C CA . VAL A 1 85 ? 10.444 15.090 17.854 1.00 56.19 85 VAL A CA 1
ATOM 637 C C . VAL A 1 85 ? 9.956 14.873 19.299 1.00 56.19 85 VAL A C 1
ATOM 639 O O . VAL A 1 85 ? 8.867 15.315 19.655 1.00 56.19 85 VAL A O 1
ATOM 642 N N . THR A 1 86 ? 10.765 14.252 20.167 1.00 48.59 86 THR A N 1
ATOM 643 C CA . THR A 1 86 ? 10.357 13.887 21.539 1.00 48.59 86 THR A CA 1
ATOM 644 C C . THR A 1 86 ? 10.857 14.849 22.631 1.00 48.59 86 THR A C 1
ATOM 646 O O . THR A 1 86 ? 10.795 14.501 23.809 1.00 48.59 86 THR A O 1
ATOM 649 N N . GLN A 1 87 ? 11.328 16.060 22.305 1.00 35.34 87 GLN A N 1
ATOM 650 C CA . GLN A 1 87 ? 11.535 17.103 23.325 1.00 35.34 87 GLN A CA 1
ATOM 651 C C . GLN A 1 87 ? 10.297 18.010 23.451 1.00 35.34 87 GLN A C 1
ATOM 653 O O . GLN A 1 87 ? 10.108 18.902 22.627 1.00 35.34 87 GLN A O 1
ATOM 658 N N . PRO A 1 88 ? 9.460 17.849 24.494 1.00 45.62 88 PRO A N 1
ATOM 659 C CA . PRO A 1 88 ? 8.535 18.890 24.903 1.00 45.62 88 PRO A CA 1
ATOM 660 C C . PRO A 1 88 ? 9.313 19.926 25.723 1.00 45.62 88 PRO A C 1
ATOM 662 O O . PRO A 1 88 ? 9.625 19.699 26.897 1.00 45.62 88 PRO A O 1
ATOM 665 N N . GLU A 1 89 ? 9.624 21.075 25.125 1.00 45.59 89 GLU A N 1
ATOM 666 C CA . GLU A 1 89 ? 9.936 22.256 25.927 1.00 45.59 89 GLU A CA 1
ATOM 667 C C . GLU A 1 89 ? 8.717 22.608 26.793 1.00 45.59 89 GLU A C 1
ATOM 669 O O . GLU A 1 89 ? 7.573 22.686 26.341 1.00 45.59 89 GLU A O 1
ATOM 674 N N . ARG A 1 90 ? 8.975 22.743 28.093 1.00 44.97 90 ARG A N 1
ATOM 675 C CA . ARG A 1 90 ? 7.990 23.063 29.121 1.00 44.97 90 ARG A CA 1
ATOM 676 C C . ARG A 1 90 ? 7.648 24.559 29.114 1.00 44.97 90 ARG A C 1
ATOM 678 O O . ARG A 1 90 ? 8.544 25.383 29.253 1.00 44.97 90 ARG A O 1
ATOM 685 N N . CYS A 1 91 ? 6.335 24.809 29.204 1.00 41.38 91 CYS A N 1
ATOM 686 C CA . CYS A 1 91 ? 5.610 25.968 29.767 1.00 41.38 91 CYS A CA 1
ATOM 687 C C . CYS A 1 91 ? 5.359 27.211 28.882 1.00 41.38 91 CYS A C 1
ATOM 689 O O . CYS A 1 91 ? 6.222 27.580 28.097 1.00 41.38 91 CYS A O 1
ATOM 691 N N . PRO A 1 92 ? 4.277 27.991 29.140 1.00 51.19 92 PRO A N 1
ATOM 692 C CA . PRO A 1 92 ? 2.978 27.663 29.746 1.00 51.19 92 PRO A CA 1
ATOM 693 C C . PRO A 1 92 ? 1.775 27.982 28.822 1.00 51.19 92 PRO A C 1
ATOM 695 O O . PRO A 1 92 ? 1.848 28.765 27.881 1.00 51.19 92 PRO A O 1
ATOM 698 N N . THR A 1 93 ? 0.645 27.353 29.136 1.00 53.34 93 THR A N 1
ATOM 699 C CA . THR A 1 93 ? -0.681 27.438 28.500 1.00 53.34 93 THR A CA 1
ATOM 700 C C . THR A 1 93 ? -1.202 28.874 28.309 1.00 53.34 93 THR A C 1
ATOM 702 O O . THR A 1 93 ? -1.017 29.719 29.187 1.00 53.34 93 THR A O 1
ATOM 705 N N . PRO A 1 94 ? -2.024 29.103 27.268 1.00 51.91 94 PRO A N 1
ATOM 706 C CA . PRO A 1 94 ? -3.382 29.587 27.525 1.00 51.91 94 PRO A CA 1
ATOM 707 C C . PRO A 1 94 ? -4.455 28.670 26.902 1.00 51.91 94 PRO A C 1
ATOM 709 O O . PRO A 1 94 ? -4.171 27.902 25.982 1.00 51.91 94 PRO A O 1
ATOM 712 N N . PRO A 1 95 ? -5.677 28.667 27.464 1.00 63.47 95 PRO A N 1
ATOM 713 C CA . PRO A 1 95 ? -6.641 27.599 27.262 1.00 63.47 95 PRO A CA 1
ATOM 714 C C . PRO A 1 95 ? -7.439 27.820 25.977 1.00 63.47 95 PRO A C 1
ATOM 716 O O . PRO A 1 95 ? -8.078 28.852 25.800 1.00 63.47 95 PRO A O 1
ATOM 719 N N . ALA A 1 96 ? -7.472 26.810 25.119 1.00 42.84 96 ALA A N 1
ATOM 720 C CA . ALA A 1 96 ? -8.564 26.615 24.179 1.00 42.84 96 ALA A CA 1
ATOM 721 C C . ALA A 1 96 ? -8.692 25.117 23.920 1.00 42.84 96 ALA A C 1
ATOM 723 O O . ALA A 1 96 ? -8.072 24.548 23.026 1.00 42.84 96 ALA A O 1
ATOM 724 N N . THR A 1 97 ? -9.485 24.477 24.772 1.00 52.62 97 THR A N 1
ATOM 725 C CA . THR A 1 97 ? -10.040 23.145 24.562 1.00 52.62 97 THR A CA 1
ATOM 726 C C . THR A 1 97 ? -10.913 23.186 23.308 1.00 52.62 97 THR A C 1
ATOM 728 O O . THR A 1 97 ? -12.121 23.387 23.384 1.00 52.62 97 THR A O 1
ATOM 731 N N . GLY A 1 98 ? -10.297 23.044 22.138 1.00 44.88 98 GLY A N 1
ATOM 732 C CA . GLY A 1 98 ? -10.975 22.486 20.980 1.00 44.88 98 GLY A CA 1
ATOM 733 C C . GLY A 1 98 ? -10.905 20.966 21.113 1.00 44.88 98 GLY A C 1
ATOM 734 O O . GLY A 1 98 ? -9.812 20.454 21.362 1.00 44.88 98 GLY A O 1
ATOM 735 N N . PRO A 1 99 ? -12.016 20.222 21.011 1.00 44.53 99 PRO A N 1
ATOM 736 C CA . PRO A 1 99 ? -11.926 18.77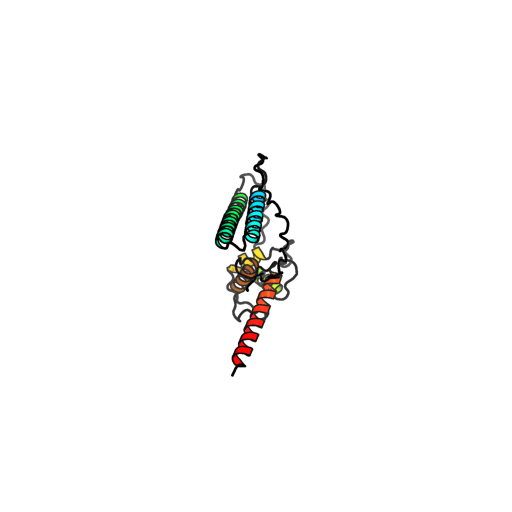5 20.907 1.00 44.53 99 PRO A CA 1
ATOM 737 C C . PRO A 1 99 ? -11.138 18.470 19.633 1.00 44.53 99 PRO A C 1
ATOM 739 O O . PRO A 1 99 ? -11.603 18.779 18.539 1.00 44.53 99 PRO A O 1
ATOM 742 N N . THR A 1 100 ? -9.939 17.898 19.750 1.00 48.38 100 THR A N 1
ATOM 743 C CA . THR A 1 100 ? -9.325 17.207 18.616 1.00 48.38 100 THR A CA 1
ATOM 744 C C . THR A 1 100 ? -10.347 16.152 18.205 1.00 48.38 100 THR A C 1
ATOM 746 O O . THR A 1 100 ? -10.680 15.310 19.046 1.00 48.38 100 THR A O 1
ATOM 749 N N . PRO A 1 101 ? -10.938 16.222 16.999 1.00 54.91 101 PRO A N 1
ATOM 750 C CA . PRO A 1 101 ? -11.928 15.242 16.596 1.00 54.91 101 PRO A CA 1
ATOM 751 C C . PRO A 1 101 ? -11.223 13.889 16.584 1.00 54.91 101 PRO A C 1
ATOM 753 O O . PRO A 1 101 ? -10.342 13.639 15.765 1.00 54.91 101 PRO A O 1
ATOM 756 N N . GLN A 1 102 ? -11.547 13.041 17.560 1.00 62.72 102 GLN A N 1
ATOM 757 C CA . GLN A 1 102 ? -11.138 11.648 17.550 1.00 62.72 102 GLN A CA 1
ATOM 758 C C . GLN A 1 102 ? -11.863 11.009 16.371 1.00 62.72 102 GLN A C 1
ATOM 760 O O . GLN A 1 102 ? -13.034 10.648 16.482 1.00 62.72 102 GLN A O 1
ATOM 765 N N . THR A 1 103 ? -11.190 10.929 15.225 1.00 75.69 103 THR A N 1
ATOM 766 C CA . THR A 1 103 ? -11.699 10.187 14.076 1.00 75.69 103 THR A CA 1
ATOM 767 C C . THR A 1 103 ? -11.940 8.755 14.527 1.00 75.69 103 THR A C 1
ATOM 769 O O . THR A 1 103 ? -11.037 8.086 15.039 1.00 75.69 103 THR A O 1
ATOM 772 N N . SER A 1 104 ? -13.177 8.289 14.395 1.00 87.38 104 SER A N 1
ATOM 773 C CA . SER A 1 104 ? -13.507 6.928 14.806 1.00 87.38 104 SER A CA 1
ATOM 774 C C . SER A 1 104 ? -12.823 5.919 13.879 1.00 87.38 104 SER A C 1
ATOM 776 O O . SER A 1 104 ? -12.679 6.159 12.680 1.00 87.38 104 SER A O 1
ATOM 778 N N . LEU A 1 105 ? -12.431 4.756 14.408 1.00 88.56 105 LEU A N 1
ATOM 779 C CA . LEU A 1 105 ? -11.832 3.691 13.593 1.00 88.56 105 LEU A CA 1
ATOM 780 C C . LEU A 1 105 ? -12.750 3.295 12.422 1.00 88.56 105 LEU A C 1
ATOM 782 O O . LEU A 1 105 ? -12.284 3.111 11.304 1.00 88.56 105 LEU A O 1
ATOM 786 N N . THR A 1 106 ? -14.062 3.248 12.656 1.00 90.38 106 THR A N 1
ATOM 787 C CA . THR A 1 106 ? -15.078 2.941 11.640 1.00 90.38 106 THR A CA 1
ATOM 788 C C . THR A 1 106 ? -15.080 3.939 10.478 1.00 90.38 106 THR A C 1
ATOM 790 O O . THR A 1 106 ? -15.322 3.571 9.325 1.00 90.38 106 THR A O 1
ATOM 793 N N . GLU A 1 107 ? -14.815 5.212 10.763 1.00 90.75 107 GLU A N 1
ATOM 794 C CA . GLU A 1 107 ? -14.720 6.257 9.745 1.00 90.75 107 GLU A CA 1
ATOM 795 C C . GLU A 1 107 ? -13.458 6.086 8.896 1.00 90.75 107 GLU A C 1
ATOM 797 O O . GLU A 1 107 ? -13.546 6.128 7.667 1.00 90.75 107 GLU A O 1
ATOM 802 N N . LEU A 1 108 ? -12.317 5.795 9.533 1.00 91.12 108 LEU A N 1
ATOM 803 C CA . LEU A 1 108 ? -11.066 5.475 8.840 1.00 91.12 108 LEU A CA 1
ATOM 804 C C . LEU A 1 108 ? -11.225 4.248 7.938 1.00 91.12 108 LEU A C 1
ATOM 806 O O . LEU A 1 108 ? -10.798 4.277 6.786 1.00 91.12 108 LEU A O 1
ATOM 810 N N . GLU A 1 109 ? -11.879 3.194 8.430 1.00 93.25 109 GLU A N 1
ATOM 811 C CA . GLU A 1 109 ? -12.170 1.984 7.651 1.00 93.25 109 GLU A CA 1
ATOM 812 C C . GLU A 1 109 ? -13.000 2.317 6.410 1.00 93.25 109 GLU A C 1
ATOM 814 O O . GLU A 1 109 ? -12.660 1.904 5.306 1.00 93.25 109 GLU A O 1
ATOM 819 N N . THR A 1 110 ? -14.059 3.111 6.576 1.00 92.00 110 THR A N 1
ATOM 820 C CA . THR A 1 110 ? -14.961 3.487 5.478 1.00 92.00 110 THR A CA 1
ATOM 821 C C . THR A 1 110 ? -14.258 4.374 4.448 1.00 92.00 110 THR A C 1
ATOM 823 O O . THR A 1 110 ? -14.440 4.210 3.239 1.00 92.00 110 THR A O 1
ATOM 826 N N . ALA A 1 111 ? -13.435 5.317 4.907 1.00 90.81 111 ALA A N 1
ATOM 827 C CA . ALA A 1 111 ? -12.669 6.190 4.029 1.00 90.81 111 ALA A CA 1
ATOM 828 C C . ALA A 1 111 ? -11.580 5.419 3.270 1.00 90.81 111 ALA A C 1
ATOM 830 O O . ALA A 1 111 ? -11.386 5.642 2.074 1.00 90.81 111 ALA A O 1
ATOM 831 N N . PHE A 1 112 ? -10.930 4.465 3.935 1.00 92.81 112 PHE A N 1
ATOM 832 C CA . PHE A 1 112 ? -9.966 3.567 3.316 1.00 92.81 112 PHE A CA 1
ATOM 833 C C . PHE A 1 112 ? -10.618 2.637 2.294 1.00 92.81 112 PHE A C 1
ATOM 835 O O . PHE A 1 112 ? -10.137 2.567 1.168 1.00 92.81 112 PHE A O 1
ATOM 842 N N . GLU A 1 113 ? -11.750 2.003 2.611 1.00 92.38 113 GLU A N 1
ATOM 843 C CA . GLU A 1 113 ? -12.522 1.195 1.653 1.00 92.38 113 GLU A CA 1
ATOM 844 C C . GLU A 1 113 ? -12.881 2.002 0.392 1.00 92.38 113 GLU A C 1
ATOM 846 O O . GLU A 1 113 ? -12.706 1.525 -0.732 1.00 92.38 113 GLU A O 1
ATOM 851 N N . ARG A 1 114 ? -13.317 3.257 0.560 1.00 90.62 114 ARG A N 1
ATOM 852 C CA . ARG A 1 114 ? -13.610 4.159 -0.564 1.00 90.62 114 ARG A CA 1
ATOM 853 C C . ARG A 1 114 ? -12.366 4.492 -1.384 1.00 90.62 114 ARG A C 1
ATOM 855 O O . ARG A 1 114 ? -12.431 4.510 -2.612 1.00 90.62 114 ARG A O 1
ATOM 862 N N . TRP A 1 115 ? -11.243 4.747 -0.718 1.00 92.62 115 TRP A N 1
ATOM 863 C CA . TRP A 1 115 ? -9.969 5.002 -1.385 1.00 92.62 115 TRP A CA 1
ATOM 864 C C . TRP A 1 115 ? -9.479 3.770 -2.160 1.00 92.62 115 TRP A C 1
ATOM 866 O O . TRP A 1 115 ? -9.022 3.904 -3.291 1.00 92.62 115 TRP A O 1
ATOM 876 N N . LEU A 1 116 ? -9.655 2.558 -1.626 1.00 91.50 116 LEU A N 1
ATOM 877 C CA . LEU A 1 116 ? -9.320 1.311 -2.326 1.00 91.50 116 LEU A CA 1
ATOM 878 C C . LEU A 1 116 ? -10.147 1.111 -3.603 1.00 91.50 116 LEU A C 1
ATOM 880 O O . LEU A 1 116 ? -9.617 0.623 -4.608 1.00 91.50 116 LEU A O 1
ATOM 884 N N . ALA A 1 117 ? -11.427 1.496 -3.579 1.00 88.75 117 ALA A N 1
ATOM 885 C CA . ALA A 1 117 ? -12.303 1.426 -4.747 1.00 88.75 117 ALA A CA 1
ATOM 886 C C . ALA A 1 117 ? -11.845 2.375 -5.868 1.00 88.75 117 ALA A C 1
ATOM 888 O O . ALA A 1 117 ? -11.912 2.021 -7.046 1.00 88.75 117 ALA A O 1
ATOM 889 N N . ASN A 1 118 ? -11.321 3.553 -5.516 1.00 86.62 118 ASN A N 1
ATOM 890 C CA . ASN A 1 118 ? -10.788 4.513 -6.479 1.00 86.62 118 ASN A CA 1
ATOM 891 C C . ASN A 1 118 ? -9.495 5.175 -5.962 1.00 86.62 118 ASN A C 1
ATOM 893 O O . ASN A 1 118 ? -9.560 6.280 -5.418 1.00 86.62 118 ASN A O 1
ATOM 897 N N . PRO A 1 119 ? -8.323 4.526 -6.136 1.00 83.50 119 PRO A N 1
ATOM 898 C CA . PRO A 1 119 ? -7.054 5.051 -5.642 1.00 83.50 119 PRO A CA 1
ATOM 899 C C . PRO A 1 119 ? -6.685 6.335 -6.391 1.00 83.50 119 PRO A C 1
ATOM 901 O O . PRO A 1 119 ? -6.214 6.305 -7.537 1.00 83.50 119 PRO A O 1
ATOM 904 N N . THR A 1 120 ? -6.920 7.479 -5.755 1.00 78.19 120 THR A N 1
ATOM 905 C CA . THR A 1 120 ? -6.597 8.802 -6.298 1.00 78.19 120 THR A CA 1
ATOM 906 C C . THR A 1 120 ? -5.082 9.038 -6.316 1.00 78.19 120 THR A C 1
ATOM 908 O O . THR A 1 120 ? -4.290 8.256 -5.794 1.00 78.19 120 THR A O 1
ATOM 911 N N . ALA A 1 121 ? -4.636 10.080 -7.028 1.00 60.88 121 ALA A N 1
ATOM 912 C CA . ALA A 1 121 ? -3.208 10.355 -7.222 1.00 60.88 121 ALA A CA 1
ATOM 913 C C . ALA A 1 121 ? -2.482 10.851 -5.960 1.00 60.88 121 ALA A C 1
ATOM 915 O O . ALA A 1 121 ? -1.259 10.760 -5.909 1.00 60.88 121 ALA A O 1
ATOM 916 N N . THR A 1 122 ? -3.211 11.371 -4.976 1.00 74.69 122 THR A N 1
ATOM 917 C CA . THR A 1 122 ? -2.668 11.839 -3.703 1.00 74.69 122 THR A CA 1
ATOM 918 C C . THR A 1 122 ? -2.592 10.676 -2.712 1.00 74.69 122 THR A C 1
ATOM 920 O O . THR A 1 122 ? -3.565 9.943 -2.539 1.00 74.69 122 THR A O 1
ATOM 923 N N . ASP A 1 123 ? -1.440 10.500 -2.054 1.00 83.56 123 ASP A N 1
ATOM 924 C CA . ASP A 1 123 ? -1.241 9.560 -0.933 1.00 83.56 123 ASP A CA 1
ATOM 925 C C . ASP A 1 123 ? -1.928 10.083 0.346 1.00 83.56 123 ASP A C 1
ATOM 927 O O . ASP A 1 123 ? -1.366 10.101 1.442 1.00 83.56 123 ASP A O 1
ATOM 931 N N . GLU A 1 124 ? -3.160 10.553 0.183 1.00 84.50 124 GLU A N 1
ATOM 932 C CA . GLU A 1 124 ? -3.961 11.233 1.183 1.00 84.50 124 GLU A CA 1
ATOM 933 C C . GLU A 1 124 ? -5.404 10.735 1.095 1.00 84.50 124 GLU A C 1
ATOM 935 O O . GLU A 1 124 ? -5.947 10.528 0.005 1.00 84.50 124 GLU A O 1
ATOM 940 N N . ILE A 1 125 ? -6.036 10.566 2.253 1.00 83.25 125 ILE A N 1
ATOM 941 C CA . ILE A 1 125 ? -7.452 10.231 2.368 1.00 83.25 125 ILE A CA 1
ATOM 942 C C . ILE A 1 125 ? -8.213 11.447 2.870 1.00 83.25 125 ILE A C 1
ATOM 944 O O . ILE A 1 125 ? -7.867 12.063 3.879 1.00 83.25 125 ILE A O 1
ATOM 948 N N . GLN A 1 126 ? -9.297 11.762 2.169 1.00 83.12 126 GLN A N 1
ATOM 949 C CA . GLN A 1 126 ? -10.255 12.750 2.625 1.00 83.12 126 GLN A CA 1
ATOM 950 C C . GLN A 1 126 ? -11.295 12.065 3.512 1.00 83.12 126 GLN A C 1
ATOM 952 O O . GLN A 1 126 ? -12.113 11.266 3.043 1.00 83.12 126 GLN A O 1
ATOM 957 N N . LEU A 1 127 ? -11.231 12.365 4.805 1.00 79.94 127 LEU A N 1
ATOM 958 C CA . LEU A 1 127 ? -12.282 12.030 5.760 1.00 79.94 127 LEU A CA 1
ATOM 959 C C . LEU A 1 127 ? -13.454 12.998 5.546 1.00 79.94 127 LEU A C 1
ATOM 961 O O . LEU A 1 127 ? -13.247 14.137 5.124 1.00 79.94 127 LEU A O 1
ATOM 965 N N . HIS A 1 128 ? -14.688 12.527 5.724 1.00 71.50 128 HIS A N 1
ATOM 966 C CA . HIS A 1 128 ? -15.881 13.318 5.399 1.00 71.50 128 HIS A CA 1
ATOM 967 C C . HIS A 1 128 ? -15.968 14.619 6.209 1.00 71.50 128 HIS A C 1
ATOM 969 O O . HIS A 1 128 ? -15.518 14.636 7.346 1.00 71.50 128 HIS A O 1
ATOM 975 N N . ASP A 1 129 ? -16.560 15.655 5.586 1.00 58.88 129 ASP A N 1
ATOM 976 C CA . ASP A 1 129 ? -17.136 16.962 6.000 1.00 58.88 129 ASP A CA 1
ATOM 977 C C . ASP A 1 129 ? -16.692 17.707 7.279 1.00 58.88 129 ASP A C 1
ATOM 979 O O . ASP A 1 129 ? -17.115 18.843 7.497 1.00 58.88 129 ASP A O 1
ATOM 983 N N . HIS A 1 130 ? -15.860 17.145 8.145 1.00 56.16 130 HIS A N 1
ATOM 984 C CA . HIS A 1 130 ? -15.494 17.707 9.445 1.00 56.16 130 HIS A CA 1
ATOM 985 C C . HIS A 1 130 ? -13.990 17.916 9.608 1.00 56.16 130 HIS A C 1
ATOM 987 O O . HIS A 1 130 ? -13.579 18.540 10.587 1.00 56.16 130 HIS A O 1
ATOM 993 N N . GLN A 1 131 ? -13.167 17.472 8.649 1.00 62.28 131 GLN A N 1
ATOM 994 C CA . GLN A 1 131 ? -11.732 17.742 8.667 1.00 62.28 131 GLN A CA 1
ATOM 995 C C . GLN A 1 131 ? -11.299 18.578 7.450 1.00 62.28 131 GLN A C 1
ATOM 997 O O . GLN A 1 131 ? -11.470 18.144 6.311 1.00 62.28 131 GLN A O 1
ATOM 1002 N N . PRO A 1 132 ? -10.731 19.783 7.662 1.00 60.97 132 PRO A N 1
ATOM 1003 C CA . PRO A 1 132 ? -10.363 20.684 6.569 1.00 60.97 132 PRO A CA 1
ATOM 1004 C C . PRO A 1 132 ? -9.123 20.225 5.789 1.00 60.97 132 PRO A C 1
ATOM 1006 O O . PRO A 1 132 ? -8.860 20.745 4.708 1.00 60.97 132 PRO A O 1
ATOM 1009 N N . SER A 1 133 ? -8.358 19.268 6.320 1.00 75.50 133 SER A N 1
ATOM 1010 C CA . SER A 1 133 ? -7.120 18.775 5.720 1.00 75.50 133 SER A CA 1
ATOM 1011 C C . SER A 1 133 ? -7.214 17.279 5.399 1.00 75.50 133 SER A C 1
ATOM 1013 O O . SER A 1 133 ? -7.627 16.513 6.277 1.00 75.50 133 SER A O 1
ATOM 1015 N N . PRO A 1 134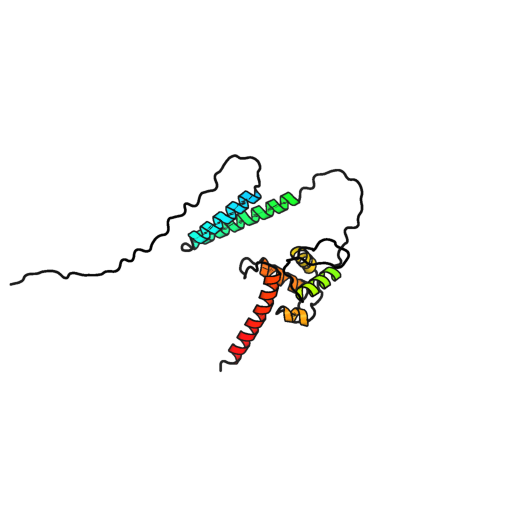 ? -6.785 16.844 4.200 1.00 78.69 134 PRO A N 1
ATOM 1016 C CA . PRO A 1 134 ? -6.562 15.431 3.910 1.00 78.69 134 PRO A CA 1
ATOM 1017 C C . PRO A 1 134 ? -5.608 14.812 4.939 1.00 78.69 134 PRO A C 1
ATOM 1019 O O . PRO A 1 134 ? -4.659 15.469 5.373 1.00 78.69 134 PRO A O 1
ATOM 1022 N N . GLN A 1 135 ? -5.847 13.561 5.332 1.00 83.19 135 GLN A N 1
ATOM 1023 C CA . GLN A 1 135 ? -4.918 12.827 6.192 1.00 83.19 135 GLN A CA 1
ATOM 1024 C C . GLN A 1 135 ? -3.912 12.041 5.345 1.00 83.19 135 GLN A C 1
ATOM 1026 O O . GLN A 1 135 ? -4.329 11.381 4.387 1.00 83.19 135 GLN A O 1
ATOM 1031 N N . PRO A 1 136 ? -2.612 12.044 5.695 1.00 89.00 136 PRO A N 1
ATOM 1032 C CA . PRO A 1 136 ? -1.625 11.202 5.035 1.00 89.00 136 PRO A CA 1
ATOM 1033 C C . PRO A 1 136 ? -2.026 9.732 5.138 1.00 89.00 136 PRO A C 1
ATOM 1035 O O . PRO A 1 136 ? -2.270 9.210 6.227 1.00 89.00 136 PRO A O 1
ATOM 1038 N N . LEU A 1 137 ? -2.042 9.028 4.009 1.00 90.50 137 LEU A N 1
ATOM 1039 C CA . LEU A 1 137 ? -2.489 7.638 3.966 1.00 90.50 137 LEU A CA 1
ATOM 1040 C C . LEU A 1 137 ? -1.653 6.740 4.885 1.00 90.50 137 LEU A C 1
ATOM 1042 O O . LEU A 1 137 ? -2.189 5.828 5.498 1.00 90.50 137 LEU A O 1
ATOM 1046 N N . ARG A 1 138 ? -0.366 7.051 5.070 1.00 91.12 138 ARG A N 1
ATOM 1047 C CA . ARG A 1 138 ? 0.507 6.356 6.026 1.00 91.12 138 ARG A CA 1
ATOM 1048 C C . ARG A 1 138 ? -0.067 6.319 7.447 1.00 91.12 138 ARG A C 1
ATOM 1050 O O . ARG A 1 138 ? -0.022 5.276 8.089 1.00 91.12 138 ARG A O 1
ATOM 1057 N N . GLU A 1 139 ? -0.598 7.440 7.929 1.00 90.12 139 GLU A N 1
ATOM 1058 C CA . GLU A 1 139 ? -1.165 7.549 9.279 1.00 90.12 139 GLU A CA 1
ATOM 1059 C C . GLU A 1 139 ? -2.471 6.761 9.387 1.00 90.12 139 GLU A C 1
ATOM 1061 O O . GLU A 1 139 ? -2.686 6.036 10.359 1.00 90.12 139 GLU A O 1
ATOM 1066 N N . VAL A 1 140 ? -3.298 6.828 8.340 1.00 91.50 140 VAL A N 1
ATOM 1067 C CA . VAL A 1 140 ? -4.530 6.039 8.240 1.00 91.50 140 VAL A CA 1
ATOM 1068 C C . VAL A 1 140 ? -4.217 4.542 8.266 1.00 91.50 140 VAL A C 1
ATOM 1070 O O . VAL A 1 140 ? -4.840 3.802 9.023 1.00 91.50 140 VAL A O 1
ATOM 1073 N N . LEU A 1 141 ? -3.227 4.084 7.495 1.00 93.75 141 LEU A N 1
ATOM 1074 C CA . LEU A 1 141 ? -2.819 2.677 7.477 1.00 93.75 141 LEU A CA 1
ATOM 1075 C C . LEU A 1 141 ? -2.315 2.209 8.845 1.00 93.75 141 LEU A C 1
ATOM 1077 O O . LEU A 1 141 ? -2.655 1.100 9.255 1.00 93.75 141 LEU A O 1
ATOM 1081 N N . GLU A 1 142 ? -1.550 3.040 9.561 1.00 91.88 142 GLU A N 1
ATOM 1082 C CA . GLU A 1 142 ? -1.076 2.712 10.910 1.00 91.88 142 GLU A CA 1
ATOM 1083 C C . GLU A 1 142 ? -2.246 2.551 11.887 1.00 91.88 142 GLU A C 1
ATOM 1085 O O . GLU A 1 142 ? -2.327 1.548 12.598 1.00 91.88 142 GLU A O 1
ATOM 1090 N N . ALA A 1 143 ? -3.200 3.485 11.870 1.00 91.44 143 ALA A N 1
ATOM 1091 C CA . ALA A 1 143 ? -4.399 3.408 12.702 1.00 91.44 143 ALA A CA 1
ATOM 1092 C C . ALA A 1 143 ? -5.255 2.168 12.376 1.00 91.44 143 ALA A C 1
ATOM 1094 O O . ALA A 1 143 ? -5.820 1.532 13.271 1.00 91.44 143 ALA A O 1
ATOM 1095 N N . LEU A 1 144 ? -5.307 1.774 11.101 1.00 94.19 144 LEU A N 1
ATOM 1096 C CA . LEU A 1 144 ? -6.058 0.608 10.637 1.00 94.19 144 LEU A CA 1
ATOM 1097 C C . LEU A 1 144 ? -5.405 -0.736 10.970 1.00 94.19 144 LEU A C 1
ATOM 1099 O O . LEU A 1 144 ? -6.090 -1.755 10.876 1.00 94.19 144 LEU A O 1
ATOM 1103 N N . ARG A 1 145 ? -4.146 -0.785 11.429 1.00 92.94 145 ARG A N 1
ATOM 1104 C CA . ARG A 1 145 ? -3.491 -2.047 11.840 1.00 92.94 145 ARG A CA 1
ATOM 1105 C C . ARG A 1 145 ? -4.215 -2.767 12.978 1.00 92.94 145 ARG A C 1
ATOM 1107 O O . ARG A 1 145 ? -4.086 -3.981 13.112 1.00 92.94 145 ARG A O 1
ATOM 1114 N N . ALA A 1 146 ? -4.986 -2.039 13.785 1.00 89.50 146 ALA A N 1
ATOM 1115 C CA . ALA A 1 146 ? -5.802 -2.613 14.852 1.00 89.50 146 ALA A CA 1
ATOM 1116 C C . ALA A 1 146 ? -7.185 -3.107 14.378 1.00 89.50 146 ALA A C 1
ATOM 1118 O O . ALA A 1 146 ? -7.889 -3.775 15.142 1.00 89.50 146 ALA A O 1
ATOM 1119 N N . SER A 1 147 ? -7.594 -2.791 13.143 1.00 93.75 147 SER A N 1
ATOM 1120 C CA . SER A 1 147 ? -8.913 -3.158 12.626 1.00 93.75 147 SER A CA 1
ATOM 1121 C C . SER A 1 147 ? -9.040 -4.667 12.413 1.00 93.75 147 SER A C 1
ATOM 1123 O O . SER A 1 147 ? -8.198 -5.321 11.802 1.00 93.75 147 SER A O 1
ATOM 1125 N N . ARG A 1 148 ? -10.150 -5.235 12.887 1.00 94.06 148 ARG A N 1
ATOM 1126 C CA . ARG A 1 148 ? -10.516 -6.643 12.653 1.00 94.06 148 ARG A CA 1
ATOM 1127 C C . ARG A 1 148 ? -11.624 -6.799 11.623 1.00 94.06 148 ARG A C 1
ATOM 1129 O O . ARG A 1 148 ? -12.071 -7.917 11.374 1.00 94.06 148 ARG A O 1
ATOM 1136 N N . ARG A 1 149 ? -12.103 -5.688 11.065 1.00 95.00 149 ARG A N 1
ATOM 1137 C CA . ARG A 1 149 ? -13.215 -5.702 10.129 1.00 95.00 149 ARG A CA 1
ATOM 1138 C C . ARG A 1 149 ? -12.769 -6.389 8.831 1.00 95.00 149 ARG A C 1
ATOM 1140 O O . ARG A 1 149 ? -11.697 -6.058 8.322 1.00 95.00 149 ARG A O 1
ATOM 1147 N N . PRO A 1 150 ? -13.531 -7.364 8.311 1.00 94.06 150 PRO A N 1
ATOM 1148 C CA . PRO A 1 150 ? -13.256 -7.931 6.999 1.00 94.06 150 PRO A CA 1
ATOM 1149 C C . PRO A 1 150 ? -13.535 -6.884 5.919 1.00 94.06 150 PRO A C 1
ATOM 1151 O O . PRO A 1 150 ? -14.540 -6.173 5.993 1.00 94.06 150 PRO A O 1
ATOM 1154 N N . LEU A 1 151 ? -12.671 -6.816 4.907 1.00 91.88 151 LEU A N 1
ATOM 1155 C CA . LEU A 1 151 ? -12.967 -6.040 3.711 1.00 91.88 151 LEU A CA 1
ATOM 1156 C C . LEU A 1 151 ? -14.161 -6.659 2.970 1.00 91.88 151 LEU A C 1
ATOM 1158 O O . LEU A 1 151 ? -14.295 -7.890 2.939 1.00 91.88 151 LEU A O 1
ATOM 1162 N N . PRO A 1 152 ? -14.997 -5.837 2.310 1.00 93.69 152 PRO A N 1
ATOM 1163 C CA . PRO A 1 152 ? -15.974 -6.341 1.355 1.00 93.69 152 PRO A CA 1
ATOM 1164 C C . PRO A 1 152 ? -15.292 -7.239 0.315 1.00 93.69 152 PRO A C 1
ATOM 1166 O O . PRO A 1 152 ? -14.219 -6.902 -0.190 1.00 93.69 152 PRO A O 1
ATOM 1169 N N . GLY A 1 153 ? -15.911 -8.378 -0.013 1.00 87.44 153 GLY A N 1
ATOM 1170 C CA . GLY A 1 153 ? -15.310 -9.383 -0.901 1.00 87.44 153 GLY A CA 1
ATOM 1171 C C . GLY A 1 153 ? -14.913 -8.820 -2.268 1.00 87.44 153 GLY A C 1
ATOM 1172 O O . GLY A 1 153 ? -13.829 -9.114 -2.758 1.00 87.44 153 GLY A O 1
ATOM 1173 N N . GLU A 1 154 ? -15.739 -7.938 -2.835 1.00 90.44 154 GLU A N 1
ATOM 1174 C CA . GLU A 1 154 ? -15.457 -7.242 -4.097 1.00 90.44 154 GLU A CA 1
ATOM 1175 C C . GLU A 1 154 ? -14.215 -6.340 -4.003 1.00 90.44 154 GLU A C 1
ATOM 1177 O O . GLU A 1 154 ? -13.381 -6.326 -4.909 1.00 90.44 154 GLU A O 1
ATOM 1182 N N . THR A 1 155 ? -14.045 -5.627 -2.886 1.00 91.50 155 THR A N 1
ATOM 1183 C CA . THR A 1 155 ? -12.885 -4.758 -2.641 1.00 91.50 155 THR A CA 1
ATOM 1184 C C . THR A 1 155 ? -11.609 -5.575 -2.460 1.00 91.50 155 THR A C 1
ATOM 1186 O O . THR A 1 155 ? -10.581 -5.237 -3.046 1.00 91.50 155 THR A O 1
ATOM 1189 N N . ALA A 1 156 ? -11.674 -6.666 -1.688 1.00 90.81 156 ALA A N 1
ATOM 1190 C CA . ALA A 1 156 ? -10.546 -7.579 -1.507 1.00 90.81 156 ALA A CA 1
ATOM 1191 C C . ALA A 1 156 ? -10.121 -8.200 -2.848 1.00 90.81 156 ALA A C 1
ATOM 1193 O O . ALA A 1 156 ? -8.954 -8.099 -3.223 1.00 90.81 156 ALA A O 1
ATOM 1194 N N . ALA A 1 157 ? -11.078 -8.721 -3.622 1.00 88.62 157 ALA A N 1
ATOM 1195 C CA . ALA A 1 157 ? -10.821 -9.286 -4.945 1.00 88.62 157 ALA A CA 1
ATOM 1196 C C . ALA A 1 157 ? -10.232 -8.249 -5.915 1.00 88.62 157 ALA A C 1
ATOM 1198 O O . ALA A 1 157 ? -9.294 -8.543 -6.649 1.00 88.62 157 ALA A O 1
ATOM 1199 N N . THR A 1 158 ? -10.714 -7.003 -5.876 1.00 88.75 158 THR A N 1
ATOM 1200 C CA . THR A 1 158 ? -10.172 -5.912 -6.703 1.00 88.75 158 THR A CA 1
ATOM 1201 C C . THR A 1 158 ? -8.704 -5.614 -6.389 1.00 88.75 158 THR A C 1
ATOM 1203 O O . THR A 1 158 ? -7.987 -5.130 -7.260 1.00 88.75 158 THR A O 1
ATOM 1206 N N . LEU A 1 159 ? -8.241 -5.887 -5.167 1.00 89.56 159 LEU A N 1
ATOM 1207 C CA . LEU A 1 159 ? -6.838 -5.757 -4.765 1.00 89.56 159 LEU A CA 1
ATOM 1208 C C . LEU A 1 159 ? -5.998 -7.010 -5.022 1.00 89.56 159 LEU A C 1
ATOM 1210 O O . LEU A 1 159 ? -4.815 -6.988 -4.704 1.00 89.56 159 LEU A O 1
ATOM 1214 N N . GLY A 1 160 ? -6.583 -8.084 -5.555 1.00 89.31 160 GLY A N 1
ATOM 1215 C CA . GLY A 1 160 ? -5.902 -9.375 -5.637 1.00 89.31 160 GLY A CA 1
ATOM 1216 C C . GLY A 1 160 ? -5.707 -10.036 -4.268 1.00 89.31 160 GLY A C 1
ATOM 1217 O O . GLY A 1 160 ? -4.772 -10.807 -4.072 1.00 89.31 160 GLY A O 1
ATOM 1218 N N . LEU A 1 161 ? -6.550 -9.695 -3.285 1.00 90.31 161 LEU A N 1
ATOM 1219 C CA . LEU A 1 161 ? -6.508 -10.257 -1.938 1.00 90.31 161 LEU A CA 1
ATOM 1220 C C . LEU A 1 161 ? -7.608 -11.318 -1.759 1.00 90.31 161 LEU A C 1
ATOM 1222 O O . LEU A 1 161 ? -8.717 -11.154 -2.277 1.00 90.31 161 LEU A O 1
ATOM 1226 N N . PRO A 1 162 ? -7.358 -12.385 -0.976 1.00 90.06 162 PRO A N 1
ATOM 1227 C CA . PRO A 1 162 ? -8.362 -13.407 -0.700 1.00 90.06 162 PRO A CA 1
ATOM 1228 C C . PRO A 1 162 ? -9.634 -12.838 -0.057 1.00 90.06 162 PRO A C 1
ATOM 1230 O O . PRO A 1 162 ? -9.592 -11.894 0.738 1.00 90.06 162 PRO A O 1
ATOM 1233 N N . THR A 1 163 ? -10.779 -13.467 -0.329 1.00 91.94 163 THR A N 1
ATOM 1234 C CA . THR A 1 163 ? -12.026 -13.145 0.386 1.00 91.94 163 THR A CA 1
ATOM 1235 C C . THR A 1 163 ? -11.853 -13.392 1.887 1.00 91.94 163 THR A C 1
ATOM 1237 O O . THR A 1 163 ? -11.279 -14.400 2.292 1.00 91.94 163 THR A O 1
ATOM 1240 N N . GLY A 1 164 ? -12.349 -12.471 2.718 1.00 91.75 164 GLY A N 1
ATOM 1241 C CA . GLY A 1 164 ? -12.181 -12.526 4.175 1.00 91.75 164 GLY A CA 1
ATOM 1242 C C . GLY A 1 164 ? -10.915 -11.836 4.694 1.00 91.75 164 GLY A C 1
ATOM 1243 O O . GLY A 1 164 ? -10.721 -11.779 5.907 1.00 91.75 164 GLY A O 1
ATOM 1244 N N . THR A 1 165 ? -10.085 -11.271 3.808 1.00 94.06 165 THR A N 1
ATOM 1245 C CA . THR A 1 165 ? -8.956 -10.417 4.202 1.00 94.06 165 THR A CA 1
ATOM 1246 C C . THR A 1 165 ? -9.447 -9.248 5.054 1.00 94.06 165 THR A C 1
ATOM 1248 O O . THR A 1 165 ? -10.413 -8.570 4.700 1.00 94.06 165 THR A O 1
ATOM 1251 N N . THR A 1 166 ? -8.794 -9.007 6.190 1.00 96.50 166 THR A N 1
ATOM 1252 C CA . THR A 1 166 ? -9.159 -7.906 7.090 1.00 96.50 166 THR A CA 1
ATOM 1253 C C . THR A 1 166 ? -8.614 -6.572 6.598 1.00 96.50 166 THR A C 1
ATOM 1255 O O . THR A 1 166 ? -7.606 -6.517 5.888 1.00 96.50 166 THR A O 1
ATOM 1258 N N . THR A 1 167 ? -9.236 -5.476 7.028 1.00 95.75 167 THR A N 1
ATOM 1259 C CA . THR A 1 167 ? -8.752 -4.120 6.756 1.00 95.75 167 THR A CA 1
ATOM 1260 C C . THR A 1 167 ? -7.315 -3.928 7.245 1.00 95.75 167 THR A C 1
ATOM 1262 O O . THR A 1 167 ? -6.496 -3.382 6.509 1.00 95.75 167 THR A O 1
ATOM 1265 N N . ALA A 1 168 ? -6.964 -4.450 8.428 1.00 94.88 168 ALA A N 1
ATOM 1266 C CA . ALA A 1 168 ? -5.589 -4.413 8.931 1.00 94.88 168 ALA A CA 1
ATOM 1267 C C . ALA A 1 168 ? -4.602 -5.164 8.032 1.00 94.88 168 ALA A C 1
ATOM 1269 O O . ALA A 1 168 ? -3.488 -4.687 7.802 1.00 94.88 168 ALA A O 1
ATOM 1270 N N . GLN A 1 169 ? -4.990 -6.332 7.514 1.00 95.19 169 GLN A N 1
ATOM 1271 C CA . GLN A 1 169 ? -4.127 -7.108 6.630 1.00 95.19 169 GLN A CA 1
ATOM 1272 C C . GLN A 1 169 ? -3.917 -6.382 5.299 1.00 95.19 169 GLN A C 1
ATOM 1274 O O . GLN A 1 169 ? -2.775 -6.215 4.882 1.00 95.19 169 GLN A O 1
ATOM 1279 N N . ALA A 1 170 ? -4.978 -5.867 4.679 1.00 95.19 170 ALA A N 1
ATOM 1280 C CA . ALA A 1 170 ? -4.853 -5.077 3.454 1.00 95.19 170 ALA A CA 1
ATOM 1281 C C . ALA A 1 170 ? -4.012 -3.807 3.656 1.00 95.19 170 ALA A C 1
ATOM 1283 O O . ALA A 1 170 ? -3.177 -3.476 2.814 1.00 95.19 170 ALA A O 1
ATOM 1284 N N . ALA A 1 171 ? -4.180 -3.124 4.793 1.00 95.44 171 ALA A N 1
ATOM 1285 C CA . ALA A 1 171 ? -3.362 -1.971 5.146 1.00 95.44 171 ALA A CA 1
ATOM 1286 C C . ALA A 1 171 ? -1.878 -2.342 5.314 1.00 95.44 171 ALA A C 1
ATOM 1288 O O . ALA A 1 171 ? -0.994 -1.616 4.858 1.00 95.44 171 ALA A O 1
ATOM 1289 N N . THR A 1 172 ? -1.607 -3.498 5.922 1.00 94.75 172 THR A N 1
ATOM 1290 C CA . THR A 1 172 ? -0.248 -4.025 6.101 1.00 94.75 172 THR A CA 1
ATOM 1291 C C . THR A 1 172 ? 0.403 -4.374 4.767 1.00 94.75 172 THR A C 1
ATOM 1293 O O . THR A 1 172 ? 1.558 -4.015 4.552 1.00 94.75 172 THR A O 1
ATOM 1296 N N . GLU A 1 173 ? -0.320 -5.029 3.859 1.00 93.94 173 GLU A N 1
ATOM 1297 C CA . GLU A 1 173 ? 0.198 -5.380 2.531 1.00 93.94 173 GLU A CA 1
ATOM 1298 C C . GLU A 1 173 ? 0.492 -4.133 1.684 1.00 93.94 173 GLU A C 1
ATOM 1300 O O . GLU A 1 173 ? 1.543 -4.051 1.048 1.00 93.94 173 GLU A O 1
ATOM 1305 N N . LEU A 1 174 ? -0.363 -3.106 1.748 1.00 93.62 174 LEU A N 1
ATOM 1306 C CA . LEU A 1 174 ? -0.082 -1.813 1.114 1.00 93.62 174 LEU A CA 1
ATOM 1307 C C . LEU A 1 174 ? 1.156 -1.129 1.697 1.00 93.62 174 LEU A C 1
ATOM 1309 O O . LEU A 1 174 ? 1.997 -0.647 0.938 1.00 93.62 174 LEU A O 1
ATOM 1313 N N . ALA A 1 175 ? 1.280 -1.091 3.027 1.00 93.12 175 ALA A N 1
ATOM 1314 C CA . ALA A 1 175 ? 2.447 -0.513 3.687 1.00 93.12 175 ALA A CA 1
ATOM 1315 C C . ALA A 1 175 ? 3.729 -1.258 3.298 1.00 93.12 175 ALA A C 1
ATOM 1317 O O . ALA A 1 175 ? 4.717 -0.624 2.937 1.00 93.12 175 ALA A O 1
ATOM 1318 N N . ARG A 1 176 ? 3.695 -2.596 3.274 1.00 92.06 176 ARG A N 1
ATOM 1319 C CA . ARG A 1 176 ? 4.822 -3.424 2.826 1.00 92.06 176 ARG A CA 1
ATOM 1320 C C . ARG A 1 176 ? 5.204 -3.132 1.384 1.00 92.06 176 ARG A C 1
ATOM 1322 O O . ARG A 1 176 ? 6.367 -2.868 1.126 1.00 92.06 176 ARG A O 1
ATOM 1329 N N . ALA A 1 177 ? 4.255 -3.092 0.455 1.00 92.31 177 ALA A N 1
ATOM 1330 C CA . ALA A 1 177 ? 4.562 -2.814 -0.948 1.00 92.31 177 ALA A CA 1
ATOM 1331 C C . ALA A 1 177 ? 5.243 -1.442 -1.173 1.00 92.31 177 ALA A C 1
ATOM 1333 O O . ALA A 1 177 ? 5.956 -1.262 -2.160 1.00 92.31 177 ALA A O 1
ATOM 1334 N N . VAL A 1 178 ? 5.066 -0.476 -0.266 1.00 92.50 178 VAL A N 1
ATOM 1335 C CA . VAL A 1 178 ? 5.775 0.816 -0.301 1.00 92.50 178 VAL A CA 1
ATOM 1336 C C . VAL A 1 178 ? 7.105 0.772 0.465 1.00 92.50 178 VAL A C 1
ATOM 1338 O O . VAL A 1 178 ? 8.117 1.275 -0.027 1.00 92.50 178 VAL A O 1
ATOM 1341 N N . GLU A 1 179 ? 7.116 0.197 1.668 1.00 89.31 179 GLU A N 1
ATOM 1342 C CA . GLU A 1 179 ? 8.231 0.291 2.621 1.00 89.31 179 GLU A CA 1
ATOM 1343 C C . GLU A 1 179 ? 9.254 -0.858 2.508 1.00 89.31 179 GLU A C 1
ATOM 1345 O O . GLU A 1 179 ? 10.369 -0.726 3.021 1.00 89.31 179 GLU A O 1
ATOM 1350 N N . ASP A 1 180 ? 8.920 -1.963 1.834 1.00 83.88 180 ASP A N 1
ATOM 1351 C CA . ASP A 1 180 ? 9.757 -3.165 1.775 1.00 83.88 180 ASP A CA 1
ATOM 1352 C C . ASP A 1 180 ? 11.096 -2.895 1.046 1.00 83.88 180 ASP A C 1
ATOM 1354 O O . ASP A 1 180 ? 11.125 -2.492 -0.124 1.00 83.88 180 ASP A O 1
ATOM 1358 N N . PRO A 1 181 ? 12.247 -3.078 1.725 1.00 69.31 181 PRO A N 1
ATOM 1359 C CA . PRO A 1 181 ? 13.554 -2.929 1.103 1.00 69.31 181 PRO A CA 1
ATOM 1360 C C . PRO A 1 181 ? 13.928 -4.063 0.141 1.00 69.31 181 PRO A C 1
ATOM 1362 O O . PRO A 1 181 ? 14.806 -3.833 -0.696 1.00 69.31 181 PRO A O 1
ATOM 1365 N N . GLU A 1 182 ? 13.311 -5.238 0.263 1.00 74.75 182 GLU A N 1
ATOM 1366 C CA . GLU A 1 182 ? 13.586 -6.426 -0.556 1.00 74.75 182 GLU A CA 1
ATOM 1367 C C . GLU A 1 182 ? 12.553 -6.625 -1.678 1.00 74.75 182 GLU A C 1
ATOM 1369 O O . GLU A 1 182 ? 12.865 -7.238 -2.700 1.00 74.75 182 GLU A O 1
ATOM 1374 N N . GLY A 1 183 ? 11.356 -6.056 -1.518 1.00 68.94 183 GLY A N 1
ATOM 1375 C CA . GLY A 1 183 ? 10.265 -6.084 -2.489 1.00 68.94 183 GLY A CA 1
ATOM 1376 C C . GLY A 1 183 ? 10.292 -4.957 -3.537 1.00 68.94 183 GLY A C 1
ATOM 1377 O O . GLY A 1 183 ? 11.164 -4.078 -3.540 1.00 68.94 183 GLY A O 1
ATOM 1378 N N . PRO A 1 184 ? 9.326 -4.954 -4.473 1.00 65.06 184 PRO A N 1
ATOM 1379 C CA . PRO A 1 184 ? 9.173 -3.876 -5.438 1.00 65.06 184 PRO A CA 1
ATOM 1380 C C . PRO A 1 184 ? 8.700 -2.614 -4.720 1.00 65.06 184 PRO A C 1
ATOM 1382 O O . PRO A 1 184 ? 7.524 -2.457 -4.413 1.00 65.06 184 PRO A O 1
ATOM 1385 N N . ARG A 1 185 ? 9.650 -1.708 -4.471 1.00 79.50 185 ARG A N 1
ATOM 1386 C CA . ARG A 1 185 ? 9.438 -0.405 -3.830 1.00 79.50 185 ARG A CA 1
ATOM 1387 C C . ARG A 1 185 ? 8.474 0.456 -4.630 1.00 79.50 185 ARG A C 1
ATOM 1389 O O . ARG A 1 185 ? 8.879 1.218 -5.518 1.00 79.50 185 ARG A O 1
ATOM 1396 N N . CYS A 1 186 ? 7.195 0.344 -4.311 1.00 90.56 186 CYS A N 1
ATOM 1397 C CA . CYS A 1 186 ? 6.185 1.200 -4.890 1.00 90.56 186 CYS A CA 1
ATOM 1398 C C . CYS A 1 186 ? 6.451 2.638 -4.440 1.00 90.56 186 CYS A C 1
ATOM 1400 O O . CYS A 1 186 ? 6.598 2.928 -3.259 1.00 90.56 186 CYS A O 1
ATOM 1402 N N . ARG A 1 187 ? 6.517 3.559 -5.403 1.00 88.75 187 ARG A N 1
ATOM 1403 C CA . ARG A 1 187 ? 6.789 4.986 -5.148 1.00 88.75 187 ARG A CA 1
ATOM 1404 C C . ARG A 1 187 ? 5.658 5.722 -4.416 1.00 88.75 187 ARG A C 1
ATOM 1406 O O . ARG A 1 187 ? 5.843 6.876 -4.057 1.00 88.75 187 ARG A O 1
ATOM 1413 N N . SER A 1 188 ? 4.494 5.088 -4.294 1.00 92.06 188 SER A N 1
ATOM 1414 C CA . SER A 1 188 ? 3.288 5.613 -3.655 1.00 92.06 188 SER A CA 1
ATOM 1415 C C . SER A 1 188 ? 2.357 4.466 -3.265 1.00 92.06 188 SER A C 1
ATOM 1417 O O . SER A 1 188 ? 2.447 3.367 -3.832 1.00 92.06 188 SER A O 1
ATOM 1419 N N . TYR A 1 189 ? 1.416 4.718 -2.359 1.00 92.50 189 TYR A N 1
ATOM 1420 C CA . TYR A 1 189 ? 0.418 3.719 -1.965 1.00 92.50 189 TYR A CA 1
ATOM 1421 C C . TYR A 1 189 ? -0.545 3.403 -3.102 1.00 92.50 189 TYR A C 1
ATOM 1423 O O . TYR A 1 189 ? -0.990 2.267 -3.251 1.00 92.50 189 TYR A O 1
ATOM 1431 N N . ARG A 1 190 ? -0.820 4.381 -3.970 1.00 92.75 190 ARG A N 1
ATOM 1432 C CA . ARG A 1 190 ? -1.547 4.123 -5.216 1.00 92.75 190 ARG A CA 1
ATOM 1433 C C . ARG A 1 190 ? -0.823 3.080 -6.072 1.00 92.75 190 ARG A C 1
ATOM 1435 O O . ARG A 1 190 ? -1.461 2.161 -6.575 1.00 92.75 190 ARG A O 1
ATOM 1442 N N . ALA A 1 191 ? 0.490 3.228 -6.268 1.00 91.12 191 ALA A N 1
ATOM 1443 C CA . ALA A 1 191 ? 1.271 2.261 -7.038 1.00 91.12 191 ALA A CA 1
A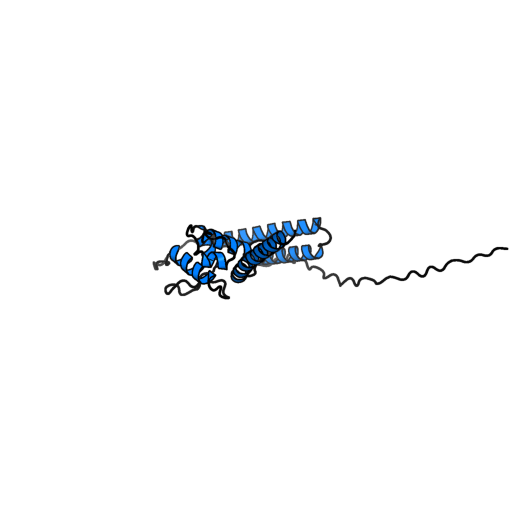TOM 1444 C C . ALA A 1 191 ? 1.266 0.880 -6.365 1.00 91.12 191 ALA A C 1
ATOM 1446 O O . ALA A 1 191 ? 1.117 -0.117 -7.064 1.00 91.12 191 ALA A O 1
ATOM 1447 N N . ALA A 1 192 ? 1.331 0.840 -5.031 1.00 93.06 192 ALA A N 1
ATOM 1448 C CA . ALA A 1 192 ? 1.186 -0.389 -4.258 1.00 93.06 192 ALA A CA 1
ATOM 1449 C C . ALA A 1 192 ? -0.175 -1.061 -4.473 1.00 93.06 192 ALA A C 1
ATOM 1451 O O . ALA A 1 192 ? -0.222 -2.263 -4.709 1.00 93.06 192 ALA A O 1
ATOM 1452 N N . ALA A 1 193 ? -1.273 -0.298 -4.479 1.00 93.06 193 ALA 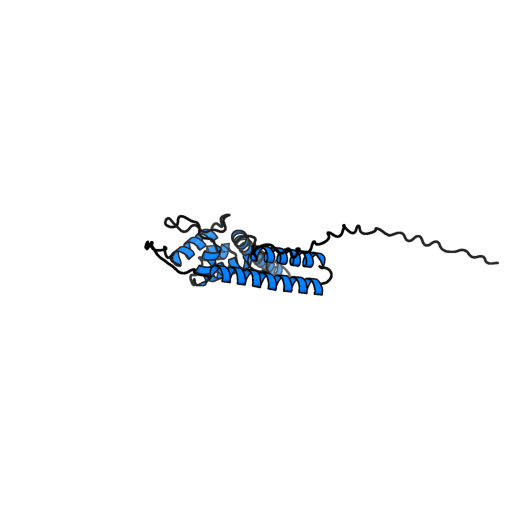A N 1
ATOM 1453 C CA . ALA A 1 193 ? -2.599 -0.845 -4.744 1.00 93.06 193 ALA A CA 1
ATOM 1454 C C . ALA A 1 193 ? -2.648 -1.531 -6.113 1.00 93.06 193 ALA A C 1
ATOM 1456 O O . ALA A 1 193 ? -3.066 -2.679 -6.179 1.00 93.06 193 ALA A O 1
ATOM 1457 N N . TYR A 1 194 ? -2.168 -0.871 -7.178 1.00 91.69 194 TYR A N 1
ATOM 1458 C CA . TYR A 1 194 ? -2.090 -1.466 -8.523 1.00 91.69 194 TYR A CA 1
ATOM 1459 C C . TYR A 1 194 ? -1.176 -2.692 -8.577 1.00 91.69 194 TYR A C 1
ATOM 1461 O O . TYR A 1 194 ? -1.556 -3.695 -9.171 1.00 91.69 194 TYR A O 1
ATOM 1469 N N . TYR A 1 195 ? -0.015 -2.626 -7.926 1.00 91.62 195 TYR A N 1
ATOM 1470 C CA . TYR A 1 195 ? 0.915 -3.748 -7.838 1.00 91.62 195 TYR A CA 1
ATOM 1471 C C . TYR A 1 195 ? 0.255 -4.992 -7.226 1.00 91.62 195 TYR A C 1
ATOM 1473 O O . TYR A 1 195 ? 0.371 -6.078 -7.788 1.00 91.62 195 TYR A O 1
ATOM 1481 N N . LEU A 1 196 ? -0.495 -4.830 -6.131 1.00 91.31 196 LEU A N 1
ATOM 1482 C CA . LEU A 1 196 ? -1.232 -5.934 -5.509 1.00 91.31 196 LEU A CA 1
ATOM 1483 C C . LEU A 1 196 ? -2.292 -6.524 -6.460 1.00 91.31 196 LEU A C 1
ATOM 1485 O O . LEU A 1 196 ? -2.386 -7.745 -6.567 1.00 91.31 196 LEU A O 1
ATOM 1489 N N . ARG A 1 197 ? -3.008 -5.686 -7.235 1.00 91.19 197 ARG A N 1
ATOM 1490 C CA . ARG A 1 197 ? -3.968 -6.173 -8.257 1.00 91.19 197 ARG A CA 1
ATOM 1491 C C . ARG A 1 197 ? -3.295 -7.036 -9.321 1.00 91.19 197 ARG A C 1
ATOM 1493 O O . ARG A 1 197 ? -3.887 -7.998 -9.806 1.00 91.19 197 ARG A O 1
ATOM 1500 N N . ASP A 1 198 ? -2.087 -6.656 -9.726 1.00 88.94 198 ASP A N 1
ATOM 1501 C CA . ASP A 1 198 ? -1.368 -7.331 -10.803 1.00 88.94 198 ASP A CA 1
ATOM 1502 C C . ASP A 1 198 ? -0.709 -8.641 -10.338 1.00 88.94 198 ASP A C 1
ATOM 1504 O O . ASP A 1 198 ? -0.603 -9.573 -11.136 1.00 88.94 198 ASP A O 1
ATOM 1508 N N . LEU A 1 199 ? -0.331 -8.764 -9.058 1.00 85.31 199 LEU A N 1
ATOM 1509 C CA . LEU A 1 199 ? 0.203 -10.015 -8.504 1.00 85.31 199 LEU A CA 1
ATOM 1510 C C . LEU A 1 199 ? -0.777 -11.186 -8.630 1.00 85.31 199 LEU A C 1
ATOM 1512 O O . LEU A 1 199 ? -0.377 -12.276 -9.041 1.00 85.31 199 LEU A O 1
ATOM 1516 N N . ASP A 1 200 ? -2.052 -10.961 -8.319 1.00 77.19 200 ASP A N 1
ATOM 1517 C CA . ASP A 1 200 ? -3.082 -12.001 -8.410 1.00 77.19 200 ASP A CA 1
ATOM 1518 C C . ASP A 1 200 ? -3.318 -12.439 -9.862 1.00 77.19 200 ASP A C 1
ATOM 1520 O O . ASP A 1 200 ? -3.388 -13.630 -10.164 1.00 77.19 200 ASP A O 1
ATOM 1524 N N . ARG A 1 201 ? -3.303 -11.488 -10.806 1.00 74.88 201 ARG A N 1
ATOM 1525 C CA . ARG A 1 201 ? -3.391 -11.798 -12.244 1.00 74.88 201 ARG A CA 1
ATOM 1526 C C . ARG A 1 201 ? -2.248 -12.692 -12.712 1.00 74.88 201 ARG A C 1
ATOM 1528 O O . ARG A 1 201 ? -2.478 -13.602 -13.507 1.00 74.88 201 ARG A O 1
ATOM 1535 N N . ILE A 1 202 ? -1.031 -12.441 -12.228 1.00 74.00 202 ILE A N 1
ATOM 1536 C CA . ILE A 1 202 ? 0.137 -13.266 -12.554 1.00 74.00 202 ILE A CA 1
ATOM 1537 C C . ILE A 1 202 ? -0.017 -14.662 -11.941 1.00 74.00 202 ILE A C 1
ATOM 1539 O O . ILE A 1 202 ? 0.189 -15.645 -12.649 1.00 74.00 202 ILE A O 1
ATOM 1543 N N . ALA A 1 203 ? -0.429 -14.757 -10.673 1.00 71.38 203 ALA A N 1
ATOM 1544 C CA . ALA A 1 203 ? -0.622 -16.031 -9.979 1.00 71.38 203 ALA A CA 1
ATOM 1545 C C . ALA A 1 203 ? -1.681 -16.922 -10.661 1.00 71.38 203 ALA A C 1
ATOM 1547 O O . ALA A 1 203 ? -1.466 -18.128 -10.854 1.00 71.38 203 ALA A O 1
ATOM 1548 N N . LEU A 1 204 ? -2.797 -16.326 -11.091 1.00 71.44 204 LEU A N 1
ATOM 1549 C CA . LEU A 1 204 ? -3.842 -17.013 -11.853 1.00 71.44 204 LEU A CA 1
ATOM 1550 C C . LEU A 1 204 ? -3.316 -17.502 -13.209 1.00 71.44 204 LEU A C 1
ATOM 1552 O O . LEU A 1 204 ? -3.470 -18.681 -13.528 1.00 71.44 204 LEU A O 1
ATOM 1556 N N . ALA A 1 205 ? -2.614 -16.643 -13.956 1.00 72.50 205 ALA A N 1
ATOM 1557 C CA . ALA A 1 205 ? -2.031 -17.010 -15.247 1.00 72.50 205 ALA A CA 1
ATOM 1558 C C . ALA A 1 205 ? -1.015 -18.162 -15.127 1.00 72.50 205 ALA A C 1
ATOM 1560 O O . ALA A 1 205 ? -1.010 -19.068 -15.959 1.00 72.50 205 ALA A O 1
ATOM 1561 N N . THR A 1 206 ? -0.186 -18.185 -14.076 1.00 74.12 206 THR A N 1
ATOM 1562 C CA . THR A 1 206 ? 0.750 -19.300 -13.840 1.00 74.12 206 THR A CA 1
ATOM 1563 C C . THR A 1 206 ? 0.041 -20.613 -13.514 1.00 74.12 206 THR A C 1
ATOM 1565 O O . THR A 1 206 ? 0.462 -21.664 -13.994 1.00 74.12 206 THR A O 1
ATOM 1568 N N . THR A 1 207 ? -1.067 -20.561 -12.769 1.00 75.12 207 THR A N 1
ATOM 1569 C CA . THR A 1 207 ? -1.833 -21.763 -12.397 1.00 75.12 207 THR A CA 1
ATOM 1570 C C . THR A 1 207 ? -2.536 -22.386 -13.611 1.00 75.12 207 THR A C 1
ATOM 1572 O O . THR A 1 207 ? -2.664 -23.608 -13.702 1.00 75.12 207 THR A O 1
ATOM 1575 N N . GLU A 1 208 ? -2.993 -21.566 -14.561 1.00 73.50 208 GLU A N 1
ATOM 1576 C CA . GLU A 1 208 ? -3.605 -22.051 -15.805 1.00 73.50 208 GLU A CA 1
ATOM 1577 C C . GLU A 1 208 ? -2.585 -22.707 -16.743 1.00 73.50 208 GLU A C 1
ATOM 1579 O O . GLU A 1 208 ? -2.878 -23.752 -17.325 1.00 73.50 208 GLU A O 1
ATOM 1584 N N . VAL A 1 209 ? -1.373 -22.150 -16.846 1.00 75.94 209 VAL A N 1
ATOM 1585 C CA . VAL A 1 209 ? -0.286 -22.730 -17.655 1.00 75.94 209 VAL A CA 1
ATOM 1586 C C . VAL A 1 209 ? 0.179 -24.073 -17.088 1.00 75.94 209 VAL A C 1
ATOM 1588 O O . VAL A 1 209 ? 0.385 -25.012 -17.854 1.00 75.94 209 VAL A O 1
ATOM 1591 N N . GLU A 1 210 ? 0.297 -24.198 -15.763 1.00 75.75 210 GLU A N 1
ATOM 1592 C CA . GLU A 1 210 ? 0.695 -25.456 -15.112 1.00 75.75 210 GLU A CA 1
ATOM 1593 C C . GLU A 1 210 ? -0.337 -26.573 -15.332 1.00 75.75 210 GLU A C 1
ATOM 1595 O O . GLU A 1 210 ? 0.034 -27.716 -15.580 1.00 75.75 210 GLU A O 1
ATOM 1600 N N . LYS A 1 211 ? -1.636 -26.245 -15.337 1.00 70.44 211 LYS A N 1
ATOM 1601 C CA . LYS A 1 211 ? -2.707 -27.210 -15.653 1.00 70.44 211 LYS A CA 1
ATOM 1602 C C . LYS A 1 211 ? -2.795 -27.577 -17.135 1.00 70.44 211 LYS A C 1
ATOM 1604 O O . LYS A 1 211 ? -3.390 -28.601 -17.463 1.00 70.44 211 LYS A O 1
ATOM 1609 N N . ALA A 1 212 ? -2.269 -26.736 -18.022 1.00 70.88 212 ALA A N 1
ATOM 1610 C CA . ALA A 1 212 ? -2.299 -26.945 -19.467 1.00 70.88 212 ALA A CA 1
ATOM 1611 C C . ALA A 1 212 ? -1.085 -27.732 -19.997 1.00 70.88 212 ALA A C 1
ATOM 1613 O O . ALA A 1 212 ? -1.070 -28.081 -21.180 1.00 70.88 212 ALA A O 1
ATOM 1614 N N . LEU A 1 213 ? -0.083 -28.018 -19.157 1.00 62.44 213 LEU A N 1
ATOM 1615 C CA . LEU A 1 213 ? 1.027 -28.903 -19.504 1.00 62.44 213 LEU A CA 1
ATOM 1616 C C . LEU A 1 213 ? 0.624 -30.371 -19.228 1.00 62.44 213 LEU A C 1
ATOM 1618 O O . LEU A 1 213 ? 0.346 -30.697 -18.074 1.00 62.44 213 LEU A O 1
ATOM 1622 N N . PRO A 1 214 ? 0.546 -31.235 -20.260 1.00 59.06 214 PRO A N 1
ATOM 1623 C CA . PRO A 1 214 ? 0.168 -32.644 -20.122 1.00 59.06 214 PRO A CA 1
ATOM 1624 C C . PRO A 1 214 ? 1.238 -33.511 -19.446 1.00 59.06 214 PRO A C 1
ATOM 1626 O O . PRO A 1 214 ? 2.444 -33.189 -19.569 1.00 59.06 214 PRO A O 1
#

Radius of gyration: 28.21 Å; chains: 1; bounding box: 88×62×77 Å